Protein AF-A0A923VK58-F1 (afdb_monomer_lite)

pL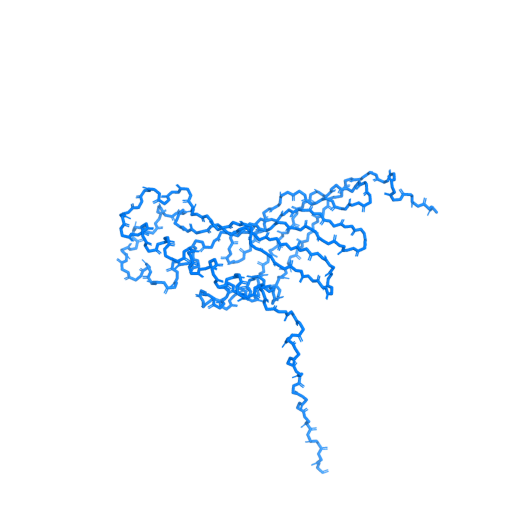DDT: mean 77.07, std 18.18, range [27.81, 96.06]

Sequence (191 aa):
LVIDMNRLYAYAKVVMENGQLKNFEPLEGLSKFASIEELNNVKFSRLENEVEIRDNMVIIPEMTVKNNILDMQIKGSHTFDNCMDYTIRLKVSDILASRYNWRKNRKQDEVEDHGKQGMIIYLTVKGTPGNLKFGITKVSLAPKLNLLSPAVKESVKQEKNELKQMLKDEFSRDPEKKQDKPKEEVVDWDE

Secondary structure (DSSP, 8-state):
----TTT--EEEEEEEEEEEEES-HHHHHHHHHHT-GGGGEEEEEEEEEEEEEETTEEEEEEEEE-BSS-EEEEEEEEETT--EEEEEEEE-HHHHHHHTTTTTTS-GGGSTT-TT-SEE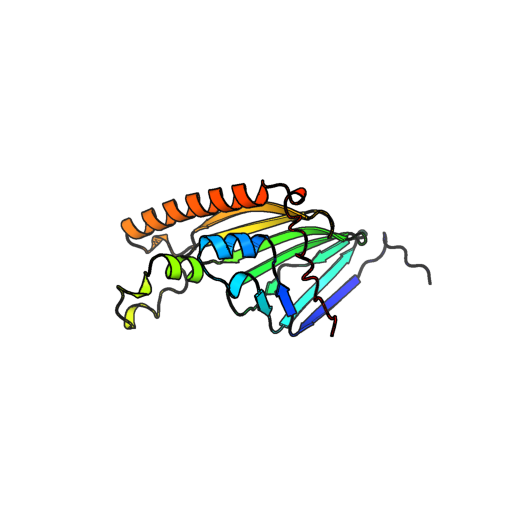EEEEEEEETTEEEEEEEEEEE-GGGGGS-HHHHHHHHHHHHHHHHHHHHHHHS-GGG--------------

Structure (mmCIF, N/CA/C/O backbone):
data_AF-A0A923VK58-F1
#
_entry.id   AF-A0A923VK58-F1
#
loop_
_atom_site.group_PDB
_atom_site.id
_atom_site.type_symbol
_atom_site.label_atom_id
_atom_site.label_alt_id
_atom_site.label_comp_id
_atom_site.label_asym_id
_atom_site.label_entity_id
_atom_site.label_seq_id
_atom_site.pdbx_PDB_ins_code
_atom_site.Cartn_x
_atom_site.Cartn_y
_atom_site.Cartn_z
_atom_site.occupancy
_atom_site.B_iso_or_equiv
_atom_site.auth_seq_id
_atom_site.auth_comp_id
_atom_site.auth_asym_id
_atom_site.auth_atom_id
_atom_site.pdbx_PDB_model_num
ATOM 1 N N . LEU A 1 1 ? 19.669 -4.677 -32.519 1.00 64.94 1 LEU A N 1
ATOM 2 C CA . LEU A 1 1 ? 19.842 -3.540 -31.590 1.00 64.94 1 LEU A CA 1
ATOM 3 C C . LEU A 1 1 ? 20.093 -4.138 -30.210 1.00 64.94 1 LEU A C 1
ATOM 5 O O . LEU A 1 1 ? 19.276 -4.943 -29.790 1.00 64.94 1 LEU A O 1
ATOM 9 N N . VAL A 1 2 ? 21.224 -3.848 -29.566 1.00 82.12 2 VAL A N 1
ATOM 10 C CA . VAL A 1 2 ? 21.506 -4.288 -28.185 1.00 82.12 2 VAL A CA 1
ATOM 11 C C . VAL A 1 2 ? 21.377 -3.052 -27.305 1.00 82.12 2 VAL A C 1
ATOM 13 O O . VAL A 1 2 ? 22.044 -2.055 -27.574 1.00 82.12 2 VAL A O 1
ATOM 16 N N . ILE A 1 3 ? 20.473 -3.083 -26.328 1.00 79.56 3 ILE A N 1
ATOM 17 C CA . ILE A 1 3 ? 20.237 -1.963 -25.410 1.00 79.56 3 ILE A CA 1
ATOM 18 C C . ILE A 1 3 ? 21.133 -2.154 -24.186 1.00 79.56 3 ILE A C 1
ATOM 20 O O . ILE A 1 3 ? 21.097 -3.206 -23.553 1.00 79.56 3 ILE A O 1
ATOM 24 N N . ASP A 1 4 ? 21.930 -1.139 -23.858 1.00 85.25 4 ASP A N 1
ATOM 25 C CA . ASP A 1 4 ? 22.694 -1.085 -22.610 1.00 85.25 4 ASP A CA 1
ATOM 26 C C . ASP A 1 4 ? 21.803 -0.519 -21.497 1.00 85.25 4 ASP A C 1
ATOM 28 O O . ASP A 1 4 ? 21.554 0.688 -21.432 1.00 85.25 4 ASP A O 1
ATOM 32 N N . MET A 1 5 ? 21.313 -1.399 -20.623 1.00 81.75 5 MET A N 1
ATOM 33 C CA . MET A 1 5 ? 20.387 -1.036 -19.545 1.00 81.75 5 MET A CA 1
ATOM 34 C C . MET A 1 5 ? 21.006 -0.091 -18.504 1.00 81.75 5 MET A C 1
ATOM 36 O O . MET A 1 5 ? 20.272 0.636 -17.838 1.00 81.75 5 MET A O 1
ATOM 40 N N . ASN A 1 6 ? 22.339 -0.028 -18.397 1.00 83.50 6 ASN A N 1
ATOM 41 C CA . ASN A 1 6 ? 23.018 0.886 -17.470 1.00 83.50 6 ASN A CA 1
ATOM 42 C C . ASN A 1 6 ? 23.030 2.336 -17.972 1.00 83.50 6 ASN A C 1
ATOM 44 O O . ASN A 1 6 ? 23.267 3.257 -17.197 1.00 83.50 6 ASN A O 1
ATOM 48 N N . ARG A 1 7 ? 22.805 2.543 -19.273 1.00 87.75 7 ARG A N 1
ATOM 49 C CA . ARG A 1 7 ? 22.752 3.867 -19.915 1.00 87.75 7 ARG A CA 1
ATOM 50 C C . ARG A 1 7 ? 21.352 4.235 -20.390 1.00 87.75 7 ARG A C 1
ATOM 52 O O . ARG A 1 7 ? 21.162 5.304 -20.968 1.00 87.75 7 ARG A O 1
ATOM 59 N N . LEU A 1 8 ? 20.384 3.347 -20.178 1.00 89.12 8 LEU A N 1
ATOM 60 C CA . LEU A 1 8 ? 19.000 3.576 -20.540 1.00 89.12 8 LEU A CA 1
ATOM 61 C C . LEU A 1 8 ? 18.410 4.647 -19.622 1.00 89.12 8 LEU A C 1
ATOM 63 O O . LEU A 1 8 ? 18.330 4.457 -18.412 1.00 89.12 8 LEU A O 1
ATOM 67 N N . TYR A 1 9 ? 17.983 5.752 -20.227 1.00 93.56 9 TYR A N 1
ATOM 68 C CA . TYR A 1 9 ? 17.177 6.781 -19.588 1.00 93.56 9 TYR A CA 1
ATOM 69 C C . TYR A 1 9 ? 15.905 6.971 -20.411 1.00 93.56 9 TYR A C 1
ATOM 71 O O . TYR A 1 9 ? 15.985 7.294 -21.598 1.00 93.56 9 TYR A O 1
ATOM 79 N N . ALA A 1 10 ? 14.741 6.733 -19.816 1.00 94.06 10 ALA A N 1
ATOM 80 C CA . ALA A 1 10 ? 13.467 6.834 -20.517 1.00 94.06 10 ALA A CA 1
ATOM 81 C C . ALA A 1 10 ? 12.332 7.254 -19.583 1.00 94.06 10 ALA A C 1
ATOM 83 O O . ALA A 1 10 ? 12.326 6.918 -18.403 1.00 94.06 10 ALA A O 1
ATOM 84 N N . TYR A 1 11 ? 11.333 7.923 -20.151 1.00 94.94 11 TYR A N 1
ATOM 85 C CA . TYR A 1 11 ? 10.030 8.112 -19.526 1.00 94.94 11 TYR A CA 1
ATOM 86 C C . TYR A 1 11 ? 9.002 7.269 -20.265 1.00 94.94 11 TYR A C 1
ATOM 88 O O . TYR A 1 11 ? 8.974 7.249 -21.498 1.00 94.94 11 TYR A O 1
ATOM 96 N N . ALA A 1 12 ? 8.160 6.566 -19.518 1.00 92.44 12 ALA A N 1
ATOM 97 C CA . ALA A 1 12 ? 7.086 5.768 -20.078 1.00 92.44 12 ALA A CA 1
ATOM 98 C C . ALA A 1 12 ? 5.765 6.130 -19.409 1.00 92.44 12 ALA A C 1
ATOM 100 O O . ALA A 1 12 ? 5.597 6.006 -18.197 1.00 92.44 12 ALA A O 1
ATOM 101 N N . LYS A 1 13 ? 4.791 6.539 -20.219 1.00 94.88 13 LYS A N 1
ATOM 102 C CA . LYS A 1 13 ? 3.420 6.712 -19.758 1.00 94.88 13 LYS A CA 1
ATOM 103 C C . LYS A 1 13 ? 2.741 5.348 -19.694 1.00 94.88 13 LYS A C 1
ATOM 105 O O . LYS A 1 13 ? 2.520 4.710 -20.720 1.00 94.88 13 LYS A O 1
ATOM 110 N N . VAL A 1 14 ? 2.392 4.921 -18.489 1.00 91.12 14 VAL A N 1
ATOM 111 C CA . VAL A 1 14 ? 1.696 3.663 -18.230 1.00 91.12 14 VAL A CA 1
ATOM 112 C C . VAL A 1 14 ? 0.238 3.966 -17.933 1.00 91.12 14 VAL A C 1
ATOM 114 O O . VAL A 1 14 ? -0.078 4.782 -17.068 1.00 91.12 14 VAL A O 1
ATOM 117 N N . VAL A 1 15 ? -0.650 3.285 -18.650 1.00 91.56 15 VAL A N 1
ATOM 118 C CA . VAL A 1 15 ? -2.091 3.305 -18.412 1.00 91.56 15 VAL A CA 1
ATOM 119 C C . VAL A 1 15 ? -2.555 1.864 -18.268 1.00 91.56 15 VAL A C 1
ATOM 121 O O . VAL A 1 15 ? -2.327 1.044 -19.153 1.00 91.56 15 VAL A O 1
ATOM 124 N N . MET A 1 16 ? -3.211 1.563 -17.157 1.00 89.62 16 MET A N 1
ATOM 125 C CA . MET A 1 16 ? -3.888 0.300 -16.907 1.00 89.62 16 MET A CA 1
ATOM 126 C C . MET A 1 16 ? -5.359 0.593 -16.647 1.00 89.62 16 MET A C 1
ATOM 128 O O . MET A 1 16 ? -5.689 1.485 -15.868 1.00 89.62 16 MET A O 1
ATOM 132 N N . GLU A 1 17 ? -6.242 -0.165 -17.279 1.00 91.44 17 GLU A N 1
ATOM 133 C CA . GLU A 1 17 ? -7.688 -0.015 -17.132 1.00 91.44 17 GLU A CA 1
ATOM 134 C C . GLU A 1 17 ? -8.303 -1.306 -16.603 1.00 91.44 17 GLU A C 1
ATOM 136 O O . GLU A 1 17 ? -7.798 -2.396 -16.870 1.00 91.44 17 GLU A O 1
ATOM 141 N N . ASN A 1 18 ? -9.399 -1.175 -15.855 1.00 89.94 18 ASN A N 1
ATOM 142 C CA . ASN A 1 18 ? -10.184 -2.290 -15.317 1.00 89.94 18 ASN A CA 1
ATOM 143 C C . ASN A 1 18 ? -9.349 -3.309 -14.520 1.00 89.94 18 ASN A C 1
ATOM 145 O O . ASN A 1 18 ? -9.554 -4.521 -14.614 1.00 89.94 18 ASN A O 1
ATOM 149 N N . GLY A 1 19 ? -8.390 -2.815 -13.739 1.00 89.75 19 GLY A N 1
ATOM 150 C CA . GLY A 1 19 ? -7.519 -3.654 -12.932 1.00 89.75 19 GLY A CA 1
ATOM 151 C C . GLY A 1 19 ? -8.165 -4.085 -11.617 1.00 89.75 19 GLY A C 1
ATOM 152 O O . GLY A 1 19 ? -9.139 -3.500 -11.131 1.00 89.75 19 GLY A O 1
ATOM 153 N N . GLN A 1 20 ? -7.607 -5.140 -11.027 1.00 91.31 20 GLN A N 1
ATOM 154 C CA . GLN A 1 20 ? -8.054 -5.662 -9.741 1.00 91.31 20 GLN A CA 1
ATOM 155 C C . GLN A 1 20 ? -6.884 -6.217 -8.927 1.00 91.31 20 GLN A C 1
ATOM 157 O O . GLN A 1 20 ? -5.998 -6.877 -9.470 1.00 91.31 20 GLN A O 1
ATOM 162 N N . LEU A 1 21 ? -6.907 -5.969 -7.620 1.00 88.88 21 LEU A N 1
ATOM 163 C CA . LEU A 1 21 ? -6.051 -6.612 -6.631 1.00 88.88 21 LEU A CA 1
ATOM 164 C C . LEU A 1 21 ? -6.867 -7.714 -5.961 1.00 88.88 21 LEU A C 1
ATOM 166 O O . LEU A 1 21 ? -7.788 -7.430 -5.194 1.00 88.88 21 LEU A O 1
ATOM 170 N N . LYS A 1 22 ? -6.533 -8.965 -6.271 1.00 89.19 22 LYS A N 1
ATOM 171 C CA . LYS A 1 22 ? -7.141 -10.147 -5.656 1.00 89.19 22 LYS A CA 1
ATOM 172 C C . LYS A 1 22 ? -6.211 -10.702 -4.598 1.00 89.19 22 LYS A C 1
ATOM 174 O O . LYS A 1 22 ? -5.033 -10.889 -4.896 1.00 89.19 22 LYS A O 1
ATOM 179 N N . ASN A 1 23 ? -6.748 -10.984 -3.413 1.00 86.44 23 ASN A N 1
ATOM 180 C CA . ASN A 1 23 ? -6.033 -11.653 -2.322 1.00 86.44 23 ASN A CA 1
ATOM 181 C C . ASN A 1 23 ? -4.672 -11.001 -2.042 1.00 86.44 23 ASN A C 1
ATOM 183 O O . ASN A 1 23 ? -3.662 -11.660 -1.798 1.00 86.44 23 ASN A O 1
ATOM 187 N N . PHE A 1 24 ? -4.623 -9.671 -2.167 1.00 86.44 24 PHE A N 1
ATOM 188 C CA . PHE A 1 24 ? -3.407 -8.933 -1.891 1.00 86.44 24 PHE A CA 1
ATOM 189 C C . PHE A 1 24 ? -3.204 -8.953 -0.382 1.00 86.44 24 PHE A C 1
ATOM 191 O O . PHE A 1 24 ? -3.973 -8.339 0.353 1.00 86.44 24 PHE A O 1
ATOM 198 N N . GLU A 1 25 ? -2.183 -9.674 0.068 1.00 83.12 25 GLU A N 1
ATOM 199 C CA . GLU A 1 25 ? -1.972 -10.026 1.474 1.00 83.12 25 GLU A CA 1
ATOM 200 C C . GLU A 1 25 ? -2.102 -8.849 2.465 1.00 83.12 25 GLU A C 1
ATOM 202 O O . GLU A 1 25 ? -2.795 -8.996 3.477 1.00 83.12 25 GLU A O 1
ATOM 207 N N . PRO A 1 26 ? -1.578 -7.637 2.185 1.00 80.38 26 PRO A N 1
ATOM 208 C CA . PRO A 1 26 ? -1.809 -6.489 3.062 1.00 80.38 26 PRO A CA 1
ATOM 209 C C . PRO A 1 26 ? -3.272 -6.071 3.211 1.00 80.38 26 PRO A C 1
ATOM 211 O O . PRO A 1 26 ? -3.660 -5.551 4.257 1.00 80.38 26 PRO A O 1
ATOM 214 N N . LEU A 1 27 ? -4.084 -6.268 2.174 1.00 86.62 27 LEU A N 1
ATOM 215 C CA . LEU A 1 27 ? -5.515 -5.983 2.204 1.00 86.62 27 LEU A CA 1
ATOM 216 C C . LEU A 1 27 ? -6.317 -7.137 2.804 1.00 86.62 27 LEU A C 1
ATOM 218 O O . LEU A 1 27 ? -7.327 -6.863 3.441 1.00 86.62 27 LEU A O 1
ATOM 222 N N . GLU A 1 28 ? -5.852 -8.385 2.706 1.00 85.25 28 GLU A N 1
ATOM 223 C CA . GLU A 1 28 ? -6.466 -9.515 3.422 1.00 85.25 28 GLU A CA 1
ATOM 224 C C . GLU A 1 28 ? -6.372 -9.334 4.941 1.00 85.25 28 GLU A C 1
ATOM 226 O O . GLU A 1 28 ? -7.359 -9.507 5.658 1.00 85.25 28 GLU A O 1
ATOM 231 N N . GLY A 1 29 ? -5.202 -8.924 5.448 1.00 81.06 29 GLY A N 1
ATOM 232 C CA . GLY A 1 29 ? -5.043 -8.596 6.866 1.00 81.06 29 GLY A CA 1
ATOM 233 C C . GLY A 1 29 ? -6.043 -7.519 7.299 1.00 81.06 29 GLY A C 1
ATOM 234 O O . GLY A 1 29 ? -6.745 -7.664 8.302 1.00 81.06 29 GLY A O 1
ATOM 235 N N . LEU A 1 30 ? -6.192 -6.465 6.492 1.00 79.81 30 LEU A N 1
ATOM 236 C CA . LEU A 1 30 ? -7.182 -5.412 6.735 1.00 79.81 30 LEU A CA 1
ATOM 237 C C . LEU A 1 30 ? -8.632 -5.899 6.630 1.00 79.81 30 LEU A C 1
ATOM 239 O O . LEU A 1 30 ? -9.459 -5.473 7.437 1.00 79.81 30 LEU A O 1
ATOM 243 N N . SER A 1 31 ? -8.929 -6.803 5.694 1.00 83.38 31 SER A N 1
ATOM 244 C CA . SER A 1 31 ? -10.236 -7.448 5.546 1.00 83.38 31 SER A CA 1
ATOM 245 C C . SER A 1 31 ? -10.644 -8.131 6.846 1.00 83.38 31 SER A C 1
ATOM 247 O O . SER A 1 31 ? -11.706 -7.828 7.391 1.00 83.38 31 SER A O 1
ATOM 249 N N . LYS A 1 32 ? -9.752 -8.953 7.413 1.00 80.56 32 LYS A N 1
ATOM 250 C CA . LYS A 1 32 ? -9.974 -9.645 8.692 1.00 80.56 32 LYS A CA 1
ATOM 251 C C . LYS A 1 32 ? -10.160 -8.667 9.853 1.00 80.56 32 LYS A C 1
ATOM 253 O O . LYS A 1 32 ? -11.036 -8.873 10.688 1.00 80.56 32 LYS A O 1
ATOM 258 N N . PHE A 1 33 ? -9.371 -7.588 9.907 1.00 76.19 33 PHE A N 1
ATOM 259 C CA . PHE A 1 33 ? -9.484 -6.581 10.972 1.00 76.19 33 PHE A CA 1
ATOM 260 C C . PHE A 1 33 ? -10.872 -5.952 11.035 1.00 76.19 33 PHE A C 1
ATOM 262 O O . PHE A 1 33 ? -11.468 -5.811 12.106 1.00 76.19 33 PHE A O 1
ATOM 269 N N . ALA A 1 34 ? -11.332 -5.514 9.867 1.00 71.69 34 ALA A N 1
ATOM 270 C CA . ALA A 1 34 ? -12.486 -4.654 9.727 1.00 71.69 34 ALA A CA 1
ATOM 271 C C . ALA A 1 34 ? -13.764 -5.415 9.388 1.00 71.69 34 ALA A C 1
ATOM 273 O O . ALA A 1 34 ? -14.829 -4.810 9.398 1.00 71.69 34 ALA A O 1
ATOM 274 N N . SER A 1 35 ? -13.655 -6.719 9.110 1.00 73.81 35 SER A N 1
ATOM 275 C CA . SER A 1 35 ? -14.759 -7.548 8.618 1.00 73.81 35 SER A CA 1
ATOM 276 C C . SER A 1 35 ? -15.355 -6.992 7.316 1.00 73.81 35 SER A C 1
ATOM 278 O O . SER A 1 35 ? -16.567 -6.877 7.180 1.00 73.81 35 SER A O 1
ATOM 280 N N . ILE A 1 36 ? -14.481 -6.609 6.376 1.00 77.94 36 ILE A N 1
ATOM 281 C CA . ILE A 1 36 ? -14.853 -6.069 5.056 1.00 77.94 36 ILE A CA 1
ATOM 282 C C . ILE A 1 36 ? -14.308 -7.012 3.994 1.00 77.94 36 ILE A C 1
ATOM 284 O O . ILE A 1 36 ? -13.118 -6.980 3.666 1.00 77.94 36 ILE A O 1
ATOM 288 N N . GLU A 1 37 ? -15.167 -7.883 3.484 1.00 82.50 37 GLU A N 1
ATOM 289 C CA . GLU A 1 37 ? -14.798 -8.927 2.526 1.00 82.50 37 GLU A CA 1
ATOM 290 C C . GLU A 1 37 ? -14.359 -8.348 1.178 1.00 82.50 37 GLU A C 1
ATOM 292 O O . GLU A 1 37 ? -13.510 -8.925 0.498 1.00 82.50 37 GLU A O 1
ATOM 297 N N . GLU A 1 38 ? -14.862 -7.167 0.815 1.00 83.81 38 GLU A N 1
ATOM 298 C CA . GLU A 1 38 ? -14.542 -6.487 -0.436 1.00 83.81 38 GLU A CA 1
ATOM 299 C C . GLU A 1 38 ? -13.042 -6.180 -0.561 1.00 83.81 38 GLU A C 1
ATOM 301 O O . GLU A 1 38 ? -12.517 -6.142 -1.672 1.00 83.81 38 GLU A O 1
ATOM 306 N N . LEU A 1 39 ? -12.317 -6.037 0.557 1.00 87.06 39 LEU A N 1
ATOM 307 C CA . LEU A 1 39 ? -10.863 -5.829 0.561 1.00 87.06 39 LEU A CA 1
ATOM 308 C C . LEU A 1 39 ? -10.068 -7.007 -0.022 1.00 87.06 39 LEU A C 1
ATOM 310 O O . LEU A 1 39 ? -8.930 -6.808 -0.446 1.00 87.06 39 LEU A O 1
ATOM 314 N N . ASN A 1 40 ? -10.664 -8.199 -0.114 1.00 88.38 40 ASN A N 1
ATOM 315 C CA . ASN A 1 40 ? -10.050 -9.348 -0.784 1.00 88.38 40 ASN A CA 1
ATOM 316 C C . ASN A 1 40 ? -10.100 -9.222 -2.319 1.00 88.38 40 ASN A C 1
ATOM 318 O O . ASN A 1 40 ? -9.391 -9.938 -3.026 1.00 88.38 40 ASN A O 1
ATOM 322 N N . ASN A 1 41 ? -10.917 -8.308 -2.856 1.00 90.88 41 ASN A N 1
ATOM 323 C CA . ASN A 1 41 ? -11.044 -8.061 -4.289 1.00 90.88 41 ASN A CA 1
ATOM 324 C C . ASN A 1 41 ? -11.258 -6.569 -4.590 1.00 90.88 41 ASN A C 1
ATOM 326 O O . ASN A 1 41 ? -12.376 -6.110 -4.847 1.00 90.88 41 ASN A O 1
ATOM 330 N N . VAL A 1 42 ? -10.163 -5.810 -4.589 1.00 89.19 42 VAL A N 1
ATOM 331 C CA . VAL A 1 42 ? -10.189 -4.364 -4.837 1.00 89.19 42 VAL A CA 1
ATOM 332 C C . VAL A 1 42 ? -10.118 -4.081 -6.327 1.00 89.19 42 VAL A C 1
ATOM 334 O O . VAL A 1 42 ? -9.138 -4.432 -6.978 1.00 89.19 42 VAL A O 1
ATOM 337 N N . LYS A 1 43 ? -11.125 -3.398 -6.871 1.00 90.62 43 LYS A N 1
ATOM 338 C CA . LYS A 1 43 ? -11.217 -3.062 -8.297 1.00 90.62 43 LYS A CA 1
ATOM 339 C C . LYS A 1 43 ? -10.933 -1.585 -8.522 1.00 90.62 43 LYS A C 1
ATOM 341 O O . LYS A 1 43 ? -11.431 -0.731 -7.789 1.00 90.62 43 LYS A O 1
ATOM 346 N N . PHE A 1 44 ? -10.179 -1.275 -9.569 1.00 90.38 44 PHE A N 1
ATOM 347 C CA . PHE A 1 44 ? -9.879 0.091 -9.983 1.00 90.38 44 PHE A CA 1
ATOM 348 C C . PHE A 1 44 ? -10.141 0.267 -11.478 1.00 90.38 44 PHE A C 1
ATOM 350 O O . PHE A 1 44 ? -9.793 -0.581 -12.297 1.00 90.38 44 PHE A O 1
ATOM 357 N N . SER A 1 45 ? -10.784 1.377 -11.838 1.00 87.62 45 SER A N 1
ATOM 358 C CA . SER A 1 45 ? -11.184 1.639 -13.225 1.00 87.62 45 SER A CA 1
ATOM 359 C C . SER A 1 45 ? -9.998 2.022 -14.098 1.00 87.62 45 SER A C 1
ATOM 361 O O . SER A 1 45 ? -9.903 1.570 -15.235 1.00 87.62 45 SER A O 1
ATOM 363 N N . ARG A 1 46 ? -9.088 2.842 -13.567 1.00 86.69 46 ARG A N 1
ATOM 364 C CA . ARG A 1 46 ? -7.918 3.327 -14.290 1.00 86.69 46 ARG A CA 1
ATOM 365 C C . ARG A 1 46 ? -6.780 3.667 -13.339 1.00 86.69 46 ARG A C 1
ATOM 367 O O . ARG A 1 46 ? -6.981 4.335 -12.326 1.00 86.69 46 ARG A O 1
ATOM 374 N N . LEU A 1 47 ? -5.587 3.235 -13.709 1.00 88.12 47 LEU A N 1
ATOM 375 C CA . LEU A 1 47 ? -4.313 3.602 -13.118 1.00 88.12 47 LEU A CA 1
ATOM 376 C C . LEU A 1 47 ? -3.480 4.235 -14.227 1.00 88.12 47 LEU A C 1
ATOM 378 O O . LEU A 1 47 ? -3.295 3.645 -15.286 1.00 88.12 47 LEU A O 1
ATOM 382 N N . GLU A 1 48 ? -3.011 5.452 -13.998 1.00 90.75 48 GLU A N 1
ATOM 383 C CA . GLU A 1 48 ? -2.218 6.203 -14.964 1.00 90.75 48 GLU A CA 1
ATOM 384 C C . GLU A 1 48 ? -1.053 6.854 -14.230 1.00 90.75 48 GLU A C 1
ATOM 386 O O . GLU A 1 48 ? -1.260 7.536 -13.226 1.00 90.75 48 GLU A O 1
ATOM 391 N N . ASN A 1 49 ? 0.166 6.602 -14.702 1.00 92.62 49 ASN A N 1
ATOM 392 C CA . ASN A 1 49 ? 1.372 7.216 -14.163 1.00 92.62 49 ASN A CA 1
ATOM 393 C C . ASN A 1 49 ? 2.455 7.303 -15.240 1.00 92.62 49 ASN A C 1
ATOM 395 O O . ASN A 1 49 ? 2.461 6.533 -16.198 1.00 92.62 49 ASN A O 1
ATOM 399 N N . GLU A 1 50 ? 3.383 8.228 -15.068 1.00 94.75 50 GLU A N 1
ATOM 400 C CA . GLU A 1 50 ? 4.591 8.319 -15.874 1.00 94.75 50 GLU A CA 1
ATOM 401 C C . GLU A 1 50 ? 5.741 7.730 -15.061 1.00 94.75 50 GLU A C 1
ATOM 403 O O . GLU A 1 50 ? 6.060 8.224 -13.983 1.00 94.75 50 GLU A O 1
ATOM 408 N N . VAL A 1 51 ? 6.311 6.624 -15.533 1.00 94.44 51 VAL A N 1
ATOM 409 C CA . VAL A 1 51 ? 7.434 5.959 -14.867 1.00 94.44 51 VAL A CA 1
ATOM 410 C C . VAL A 1 51 ? 8.743 6.413 -15.492 1.00 94.44 51 VAL A C 1
ATOM 412 O O . VAL A 1 51 ? 8.840 6.580 -16.708 1.00 94.44 51 VAL A O 1
ATOM 415 N N . GLU A 1 52 ? 9.750 6.600 -14.650 1.00 95.94 52 GLU A N 1
ATOM 416 C CA . GLU A 1 52 ? 11.111 6.913 -15.072 1.00 95.94 52 GLU A CA 1
ATOM 417 C C . GLU A 1 52 ? 11.920 5.616 -15.064 1.00 95.94 52 GLU A C 1
ATOM 419 O O . GLU A 1 52 ? 11.893 4.859 -14.097 1.00 95.94 52 GLU A O 1
ATOM 424 N N . ILE A 1 53 ? 12.642 5.345 -16.141 1.00 95.06 53 ILE A N 1
ATOM 425 C CA . ILE A 1 53 ? 13.584 4.238 -16.236 1.00 95.06 53 ILE A CA 1
ATOM 426 C C . ILE A 1 53 ? 14.975 4.842 -16.264 1.00 95.06 53 ILE A C 1
ATOM 428 O O . ILE A 1 53 ? 15.299 5.582 -17.191 1.00 95.06 53 ILE A O 1
ATOM 432 N N . ARG A 1 54 ? 15.787 4.515 -15.262 1.00 94.12 54 ARG A N 1
ATOM 433 C CA . ARG A 1 54 ? 17.201 4.893 -15.192 1.00 94.12 54 ARG A CA 1
ATOM 434 C C . ARG A 1 54 ? 17.956 3.960 -14.269 1.00 94.12 54 ARG A C 1
ATOM 436 O O . ARG A 1 54 ? 17.348 3.336 -13.406 1.00 94.12 54 ARG A O 1
ATOM 443 N N . ASP A 1 55 ? 19.271 3.879 -14.436 1.00 90.62 55 ASP A N 1
ATOM 444 C CA . ASP A 1 55 ? 20.147 3.123 -13.533 1.00 90.62 55 ASP A CA 1
ATOM 445 C C . ASP A 1 55 ? 19.680 1.663 -13.336 1.00 90.62 55 ASP A C 1
ATOM 447 O O . ASP A 1 55 ? 19.687 1.132 -12.225 1.00 90.62 55 ASP A O 1
ATOM 451 N N . ASN A 1 56 ? 19.223 1.023 -14.423 1.00 91.00 56 ASN A N 1
ATOM 452 C CA . ASN A 1 56 ? 18.675 -0.340 -14.427 1.00 91.00 56 ASN A CA 1
ATOM 453 C C . ASN A 1 56 ? 17.444 -0.545 -13.506 1.00 91.00 56 ASN A C 1
ATOM 455 O O . ASN A 1 56 ? 17.179 -1.649 -13.019 1.00 91.00 56 ASN A O 1
ATOM 459 N N . MET A 1 57 ? 16.686 0.526 -13.255 1.00 93.31 57 MET A N 1
ATOM 460 C CA . MET A 1 57 ? 15.547 0.552 -12.346 1.00 93.31 57 MET A CA 1
ATOM 461 C C . MET A 1 57 ? 14.346 1.245 -12.989 1.00 93.31 57 MET A C 1
ATOM 463 O O . MET A 1 57 ? 14.477 2.273 -13.652 1.00 93.31 57 MET A O 1
ATOM 467 N N . VAL A 1 58 ? 13.161 0.695 -12.744 1.00 94.56 58 VAL A N 1
ATOM 468 C CA . VAL A 1 58 ? 11.883 1.349 -13.018 1.00 94.56 58 VAL A CA 1
ATOM 469 C C . VAL A 1 58 ? 11.459 2.080 -11.754 1.00 94.56 58 VAL A C 1
ATOM 471 O O . VAL A 1 58 ? 11.229 1.466 -10.713 1.00 94.56 58 VAL A O 1
ATOM 474 N N . ILE A 1 59 ? 11.363 3.398 -11.837 1.00 96.06 59 ILE A N 1
ATOM 475 C CA . ILE A 1 59 ? 10.939 4.288 -10.764 1.00 96.06 59 ILE A CA 1
ATOM 476 C C . ILE A 1 59 ? 9.486 4.659 -11.023 1.00 96.06 59 ILE A C 1
ATOM 478 O O . ILE A 1 59 ? 9.130 5.197 -12.070 1.00 96.06 59 ILE A O 1
ATOM 482 N N . ILE A 1 60 ? 8.645 4.369 -10.040 1.00 95.38 60 ILE A N 1
ATOM 483 C CA . ILE A 1 60 ? 7.215 4.637 -10.042 1.00 95.38 60 ILE A CA 1
ATOM 484 C C . ILE A 1 60 ? 6.971 5.823 -9.100 1.00 95.38 60 ILE A C 1
ATOM 486 O O . ILE A 1 60 ? 7.001 5.644 -7.871 1.00 95.38 60 ILE A O 1
ATOM 490 N N . PRO A 1 61 ? 6.724 7.035 -9.634 1.00 95.31 61 PRO A N 1
ATOM 491 C CA . PRO A 1 61 ? 6.340 8.185 -8.827 1.00 95.31 61 PRO A CA 1
ATOM 492 C C . PRO A 1 61 ? 5.052 7.926 -8.048 1.00 95.31 61 PRO A C 1
ATOM 494 O O . PRO A 1 61 ? 4.308 6.985 -8.325 1.00 95.31 61 PRO A O 1
ATOM 497 N N . GLU A 1 62 ? 4.765 8.783 -7.073 1.00 94.62 62 GLU A N 1
ATOM 498 C CA . GLU A 1 62 ? 3.543 8.656 -6.286 1.00 94.62 62 GLU A CA 1
ATOM 499 C C . GLU A 1 62 ? 2.292 8.794 -7.161 1.00 94.62 62 GLU A C 1
ATOM 501 O O . GLU A 1 62 ? 2.046 9.838 -7.759 1.00 94.62 62 GLU A O 1
ATOM 506 N N . MET A 1 63 ? 1.485 7.735 -7.201 1.00 91.94 63 MET A N 1
ATOM 507 C CA . MET A 1 63 ? 0.185 7.710 -7.867 1.00 91.94 63 MET A CA 1
ATOM 508 C C . MET A 1 63 ? -0.938 7.476 -6.864 1.00 91.94 63 MET A C 1
ATOM 510 O O . MET A 1 63 ? -0.753 6.812 -5.843 1.00 91.94 63 MET A O 1
ATOM 514 N N . THR A 1 64 ? -2.130 7.972 -7.188 1.00 89.75 64 THR A N 1
ATOM 515 C CA . THR A 1 64 ? -3.363 7.657 -6.455 1.00 89.75 64 THR A CA 1
ATOM 516 C C . THR A 1 64 ? -4.161 6.615 -7.230 1.00 89.75 64 THR A C 1
ATOM 518 O O . THR A 1 64 ? -4.527 6.849 -8.379 1.00 89.75 64 THR A O 1
ATOM 521 N N . VAL A 1 65 ? -4.463 5.484 -6.594 1.00 87.25 65 VAL A N 1
ATOM 522 C CA . VAL A 1 65 ? -5.255 4.397 -7.181 1.00 87.25 65 VAL A CA 1
ATOM 523 C C . VAL A 1 65 ? -6.709 4.573 -6.764 1.00 87.25 65 VAL A C 1
ATOM 525 O O . VAL A 1 65 ? -7.102 4.212 -5.652 1.00 87.25 65 VAL A O 1
ATOM 528 N N . LYS A 1 66 ? -7.522 5.137 -7.662 1.00 83.38 66 LYS A N 1
ATOM 529 C CA . LYS A 1 66 ? -8.970 5.249 -7.453 1.00 83.38 66 LYS A CA 1
ATOM 530 C C . LYS A 1 66 ? -9.604 3.864 -7.550 1.00 83.38 66 LYS A C 1
ATOM 532 O O . LYS A 1 66 ? -9.575 3.243 -8.609 1.00 83.38 66 LYS A O 1
ATOM 537 N N . ASN A 1 67 ? -10.175 3.392 -6.450 1.00 83.88 67 ASN A N 1
ATOM 538 C CA . ASN A 1 67 ? -10.797 2.076 -6.352 1.00 83.88 67 ASN A CA 1
ATOM 539 C C . ASN A 1 67 ? -12.141 2.156 -5.618 1.00 83.88 67 ASN A C 1
ATOM 541 O O . ASN A 1 67 ? -12.550 3.223 -5.164 1.00 83.88 67 ASN A O 1
ATOM 545 N N . ASN A 1 68 ? -12.834 1.024 -5.539 1.00 78.25 68 ASN A N 1
ATOM 546 C CA . ASN A 1 68 ? -14.178 0.929 -4.979 1.00 78.25 68 ASN A CA 1
ATOM 547 C C . ASN A 1 68 ? -14.251 0.945 -3.440 1.00 78.25 68 ASN A C 1
ATOM 549 O O . ASN A 1 68 ? -15.362 1.008 -2.921 1.00 78.25 68 ASN A O 1
ATOM 553 N N . ILE A 1 69 ? -13.130 0.844 -2.712 1.00 80.38 69 ILE A N 1
ATOM 554 C CA . ILE A 1 69 ? -13.152 0.543 -1.266 1.00 80.38 69 ILE A CA 1
ATOM 555 C C . ILE A 1 69 ? -12.431 1.585 -0.407 1.00 80.38 69 ILE A C 1
ATOM 557 O O . ILE A 1 69 ? -12.954 1.968 0.636 1.00 80.38 69 ILE A O 1
ATOM 561 N N . LEU A 1 70 ? -11.224 2.020 -0.781 1.00 82.19 70 LEU A N 1
ATOM 562 C CA . LEU A 1 70 ? -10.402 2.901 0.058 1.00 82.19 70 LEU A CA 1
ATOM 563 C C . LEU A 1 70 ? -9.539 3.873 -0.751 1.00 82.19 70 LEU A C 1
ATOM 565 O O . LEU A 1 70 ? -9.292 3.665 -1.934 1.00 82.19 70 LEU A O 1
ATOM 569 N N . ASP A 1 71 ? -9.002 4.911 -0.107 1.00 85.19 71 ASP A N 1
ATOM 570 C CA . ASP A 1 71 ? -7.980 5.744 -0.752 1.00 85.19 71 ASP A CA 1
ATOM 571 C C . ASP A 1 71 ? -6.612 5.053 -0.645 1.00 85.19 71 ASP A C 1
ATOM 573 O O . ASP A 1 71 ? -6.081 4.863 0.459 1.00 85.19 71 ASP A O 1
ATOM 577 N N . MET A 1 72 ? -6.025 4.714 -1.796 1.00 88.31 72 MET A N 1
ATOM 578 C CA . MET A 1 72 ? -4.707 4.086 -1.911 1.00 88.31 72 MET A CA 1
ATOM 579 C C . MET A 1 72 ? -3.757 4.967 -2.717 1.00 88.31 72 MET A C 1
ATOM 581 O O . MET A 1 72 ? -4.105 5.462 -3.788 1.00 88.31 72 MET A O 1
ATOM 585 N N . GLN A 1 73 ? -2.534 5.127 -2.221 1.00 91.75 73 GLN A N 1
ATOM 586 C CA . GLN A 1 73 ? -1.431 5.722 -2.966 1.00 91.75 73 GLN A CA 1
ATOM 587 C C . GLN A 1 73 ? -0.242 4.773 -2.982 1.00 91.75 73 GLN A C 1
ATOM 589 O O . GLN A 1 73 ? 0.038 4.116 -1.980 1.00 91.75 73 GLN A O 1
ATOM 594 N N . ILE A 1 74 ? 0.451 4.706 -4.113 1.00 91.88 74 ILE A N 1
ATOM 595 C CA . ILE A 1 74 ? 1.571 3.791 -4.335 1.00 91.88 74 ILE A CA 1
ATOM 596 C C . ILE A 1 74 ? 2.736 4.583 -4.908 1.00 91.88 74 ILE A C 1
ATOM 598 O O . ILE A 1 74 ? 2.542 5.436 -5.771 1.00 91.88 74 ILE A O 1
ATOM 602 N N . LYS A 1 75 ? 3.941 4.283 -4.434 1.00 95.38 75 LYS A N 1
ATOM 603 C CA . LYS A 1 75 ? 5.198 4.726 -5.036 1.00 95.38 75 LYS A CA 1
ATOM 604 C C . LYS A 1 75 ? 6.285 3.695 -4.804 1.00 95.38 75 LYS A C 1
ATOM 606 O O . LYS A 1 75 ? 6.170 2.876 -3.893 1.00 95.38 75 LYS A O 1
ATOM 611 N N . GLY A 1 76 ? 7.378 3.814 -5.535 1.00 95.69 76 GLY A N 1
ATOM 612 C CA . GLY A 1 76 ? 8.602 3.083 -5.244 1.00 95.69 76 GLY A CA 1
ATOM 613 C C . GLY A 1 76 ? 9.330 2.726 -6.516 1.00 95.69 76 GLY A C 1
ATOM 614 O O . GLY A 1 76 ? 9.278 3.475 -7.487 1.00 95.69 76 GLY A O 1
ATOM 615 N N . SER A 1 77 ? 10.010 1.593 -6.515 1.00 96.06 77 SER A N 1
ATOM 616 C CA . SER A 1 77 ? 10.769 1.161 -7.674 1.00 96.06 77 SER A CA 1
ATOM 617 C C . SER A 1 77 ? 10.887 -0.350 -7.756 1.00 96.06 77 SER A C 1
ATOM 619 O O . SER A 1 77 ? 10.594 -1.069 -6.801 1.00 96.06 77 SER A O 1
ATOM 621 N N . HIS A 1 78 ? 11.307 -0.841 -8.915 1.00 94.62 78 HIS A N 1
ATOM 622 C CA . HIS A 1 78 ? 11.784 -2.206 -9.047 1.00 94.62 78 HIS A CA 1
ATOM 623 C C . HIS A 1 78 ? 12.930 -2.305 -10.046 1.00 94.62 78 HIS A C 1
ATOM 625 O O . HIS A 1 78 ? 13.047 -1.493 -10.963 1.00 94.62 78 HIS A O 1
ATOM 631 N N . THR A 1 79 ? 13.778 -3.313 -9.876 1.00 94.06 79 THR A N 1
ATOM 632 C CA . THR A 1 79 ? 14.767 -3.694 -10.893 1.00 94.06 79 THR A CA 1
ATOM 633 C C . THR A 1 79 ? 14.096 -4.471 -12.024 1.00 94.06 79 THR A C 1
ATOM 635 O O . THR A 1 79 ? 13.014 -5.024 -11.838 1.00 94.06 79 THR A O 1
ATOM 638 N N . PHE A 1 80 ? 14.747 -4.586 -13.182 1.00 90.56 80 PHE A N 1
ATOM 639 C CA . PHE A 1 80 ? 14.244 -5.428 -14.280 1.00 90.56 80 PHE A CA 1
ATOM 640 C C . PHE A 1 80 ? 14.162 -6.926 -13.934 1.00 90.56 80 PHE A C 1
ATOM 642 O O . PHE A 1 80 ? 13.402 -7.655 -14.563 1.00 90.56 80 PHE A O 1
ATOM 649 N N . ASP A 1 81 ? 14.853 -7.362 -12.877 1.00 90.31 81 ASP A N 1
ATOM 650 C CA . ASP A 1 81 ? 14.700 -8.694 -12.272 1.00 90.31 81 ASP A CA 1
ATOM 651 C C . ASP A 1 81 ? 13.489 -8.780 -11.317 1.00 90.31 81 ASP A C 1
ATOM 653 O O . ASP A 1 81 ? 13.360 -9.714 -10.523 1.00 90.31 81 ASP A O 1
ATOM 657 N N . ASN A 1 82 ? 12.599 -7.785 -11.362 1.00 89.00 82 ASN A N 1
ATOM 658 C CA . ASN A 1 82 ? 11.397 -7.651 -10.544 1.00 89.00 82 ASN A CA 1
ATOM 659 C C . ASN A 1 82 ? 11.656 -7.637 -9.032 1.00 89.00 82 ASN A C 1
ATOM 661 O O . ASN A 1 82 ? 10.777 -8.012 -8.256 1.00 89.00 82 ASN A O 1
ATOM 665 N N . CYS A 1 83 ? 12.830 -7.186 -8.582 1.00 94.25 83 CYS A N 1
ATOM 666 C CA . CYS A 1 83 ? 13.037 -6.908 -7.165 1.00 94.25 83 CYS A CA 1
ATOM 667 C C . CYS A 1 83 ? 12.364 -5.577 -6.826 1.00 94.25 83 CYS A C 1
ATOM 669 O O . CYS A 1 83 ? 12.843 -4.520 -7.233 1.00 94.25 83 CYS A O 1
ATOM 671 N N . MET A 1 84 ? 11.232 -5.641 -6.130 1.00 95.06 84 MET A N 1
ATOM 672 C CA . MET A 1 84 ? 10.376 -4.507 -5.796 1.00 95.06 84 MET A CA 1
ATOM 673 C C . MET A 1 84 ? 10.798 -3.865 -4.475 1.00 95.06 84 MET A C 1
ATOM 675 O O . MET A 1 84 ? 11.169 -4.558 -3.528 1.00 95.06 84 MET A O 1
ATOM 679 N N . ASP A 1 85 ? 10.677 -2.543 -4.400 1.00 95.81 85 ASP A N 1
ATOM 680 C CA . ASP A 1 85 ? 10.709 -1.748 -3.175 1.00 95.81 85 ASP A CA 1
ATOM 681 C C . ASP A 1 85 ? 9.614 -0.682 -3.269 1.00 95.81 85 ASP A C 1
ATOM 683 O O . ASP A 1 85 ? 9.793 0.394 -3.848 1.00 95.81 85 ASP A O 1
ATOM 687 N N . TYR A 1 86 ? 8.432 -1.011 -2.750 1.00 94.69 86 TYR A N 1
ATOM 688 C CA . TYR A 1 86 ? 7.261 -0.146 -2.806 1.00 94.69 86 TYR A CA 1
ATOM 689 C C . TYR A 1 86 ? 6.848 0.355 -1.436 1.00 94.69 86 TYR A C 1
ATOM 691 O O . TYR A 1 86 ? 6.934 -0.336 -0.423 1.00 94.69 86 TYR A O 1
ATOM 699 N N . THR A 1 87 ? 6.307 1.567 -1.435 1.00 94.81 87 THR A N 1
ATOM 700 C CA . THR A 1 87 ? 5.575 2.153 -0.322 1.00 94.81 87 THR A CA 1
ATOM 701 C C . THR A 1 87 ? 4.120 2.334 -0.724 1.00 94.81 87 THR A C 1
ATOM 703 O O . THR A 1 87 ? 3.819 2.999 -1.716 1.00 94.81 87 THR A O 1
ATOM 706 N N . ILE A 1 88 ? 3.217 1.790 0.086 1.00 92.31 88 ILE A N 1
ATOM 707 C CA . ILE A 1 88 ? 1.774 1.924 -0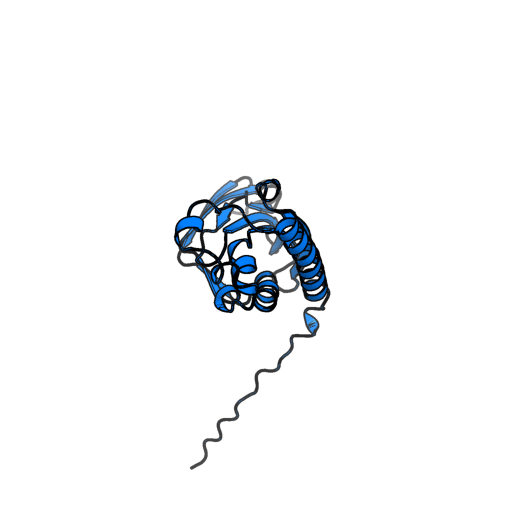.100 1.00 92.31 88 ILE A CA 1
ATOM 708 C C . ILE A 1 88 ? 1.213 2.721 1.071 1.00 92.31 88 ILE A C 1
ATOM 710 O O . ILE A 1 88 ? 1.436 2.388 2.235 1.00 92.31 88 ILE A O 1
ATOM 714 N N . ARG A 1 89 ? 0.473 3.784 0.770 1.00 92.38 89 ARG A N 1
ATOM 715 C CA . ARG A 1 89 ? -0.272 4.571 1.748 1.00 92.38 89 ARG A CA 1
ATOM 716 C C . ARG A 1 89 ? -1.756 4.262 1.604 1.00 92.38 89 ARG A C 1
ATOM 718 O O . ARG A 1 89 ? -2.342 4.519 0.559 1.00 92.38 89 ARG A O 1
ATOM 725 N N . LEU A 1 90 ? -2.358 3.757 2.674 1.00 88.81 90 LEU A N 1
ATOM 726 C CA . LEU A 1 90 ? -3.779 3.423 2.747 1.00 88.81 90 LEU A CA 1
ATOM 727 C C . LEU A 1 90 ? -4.472 4.345 3.738 1.00 88.81 90 LEU A C 1
ATOM 729 O O . LEU A 1 90 ? -3.997 4.501 4.863 1.00 88.81 90 LEU A O 1
ATOM 733 N N . LYS A 1 91 ? -5.607 4.927 3.359 1.00 86.69 91 LYS A N 1
ATOM 734 C CA . LYS A 1 91 ? -6.500 5.618 4.294 1.00 86.69 91 LYS A CA 1
ATOM 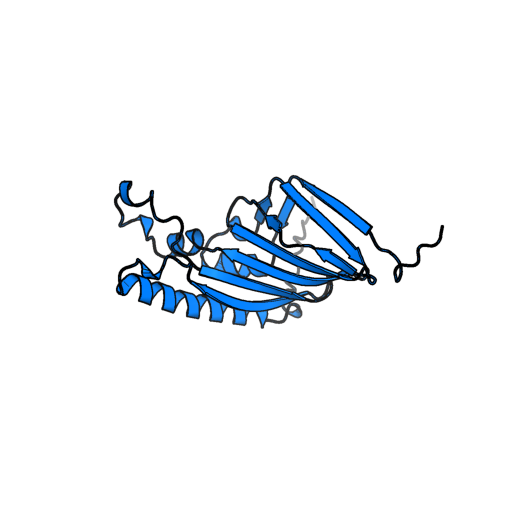735 C C . LYS A 1 91 ? -7.698 4.715 4.574 1.00 86.69 91 LYS A C 1
ATOM 737 O O . LYS A 1 91 ? -8.502 4.457 3.689 1.00 86.69 91 LYS A O 1
ATOM 742 N N . VAL A 1 92 ? -7.823 4.261 5.817 1.00 78.75 92 VAL A N 1
ATOM 743 C CA . VAL A 1 92 ? -8.828 3.268 6.247 1.00 78.75 92 VAL A CA 1
ATOM 744 C C . VAL A 1 92 ? -9.935 3.900 7.101 1.00 78.75 92 VAL A C 1
ATOM 746 O O . VAL A 1 92 ? -10.464 3.302 8.030 1.00 78.75 92 VAL A O 1
ATOM 749 N N . SER A 1 93 ? -10.258 5.160 6.814 1.00 71.62 93 SER A N 1
ATOM 750 C CA . SER A 1 93 ? -11.251 5.962 7.537 1.00 71.62 93 SER A CA 1
ATOM 751 C C . SER A 1 93 ? -12.624 5.303 7.635 1.00 71.62 93 SER A C 1
ATOM 753 O O . SER A 1 93 ? -13.128 5.086 8.736 1.00 71.62 93 SER A O 1
ATOM 755 N N . ASP A 1 94 ? -13.203 4.954 6.490 1.00 63.69 94 ASP A N 1
ATOM 756 C CA . ASP A 1 94 ? -14.561 4.406 6.419 1.00 63.69 94 ASP A CA 1
ATOM 757 C C . ASP A 1 94 ? -14.633 2.970 6.945 1.00 63.69 94 ASP A C 1
ATOM 759 O O . ASP A 1 94 ? -15.643 2.541 7.504 1.00 63.69 94 ASP A O 1
ATOM 763 N N . ILE A 1 95 ? -13.508 2.267 6.843 1.00 64.50 95 ILE A N 1
ATOM 764 C CA . ILE A 1 95 ? -13.306 0.899 7.304 1.00 64.50 95 ILE A CA 1
ATOM 765 C C . ILE A 1 95 ? -13.450 0.828 8.830 1.00 64.50 95 ILE A C 1
ATOM 767 O O . ILE A 1 95 ? -14.246 0.047 9.344 1.00 64.50 95 ILE A O 1
ATOM 771 N N . LEU A 1 96 ? -12.760 1.702 9.566 1.00 65.44 96 LEU A N 1
ATOM 772 C CA . LEU A 1 96 ? -12.853 1.757 11.031 1.00 65.44 96 LEU A CA 1
ATOM 773 C C . LEU A 1 96 ? -14.250 2.166 11.512 1.00 65.44 96 LEU A C 1
ATOM 775 O O . LEU A 1 96 ? -14.762 1.616 12.486 1.00 65.44 96 LEU A O 1
ATOM 779 N N . ALA A 1 97 ? -14.899 3.078 10.783 1.00 63.59 97 ALA A N 1
ATOM 780 C CA . ALA A 1 97 ? -16.238 3.545 11.123 1.00 63.59 97 ALA A CA 1
ATOM 781 C C . ALA A 1 97 ? -17.321 2.469 11.019 1.00 63.59 97 ALA A C 1
ATOM 783 O O . ALA A 1 97 ? -18.294 2.502 11.780 1.00 63.59 97 ALA A O 1
ATOM 784 N N . SER A 1 98 ? -17.148 1.515 10.103 1.00 60.00 98 SER A N 1
ATOM 785 C CA . SER A 1 98 ? -18.064 0.388 9.939 1.00 60.00 98 SER A CA 1
ATOM 786 C C . SER A 1 98 ? -18.021 -0.584 11.129 1.00 60.00 98 SER A C 1
ATOM 788 O O . SER A 1 98 ? -19.076 -0.936 11.658 1.00 60.00 98 SER A O 1
ATOM 790 N N . ARG A 1 99 ? -16.823 -0.918 11.636 1.00 62.56 99 ARG A N 1
ATOM 791 C CA . ARG A 1 99 ? -16.596 -1.889 12.726 1.00 62.56 99 ARG A CA 1
ATOM 792 C C . ARG A 1 99 ? -17.347 -1.549 14.015 1.00 62.56 99 ARG A C 1
ATOM 794 O O . ARG A 1 99 ? -17.896 -2.428 14.669 1.00 62.56 99 ARG A O 1
ATOM 801 N N . TYR A 1 100 ? -17.386 -0.271 14.382 1.00 55.62 100 TYR A N 1
ATOM 802 C CA . TYR A 1 100 ? -17.956 0.178 15.656 1.00 55.62 100 TYR A CA 1
ATOM 803 C C . TYR A 1 100 ? -19.379 0.722 15.546 1.00 55.62 100 TYR A C 1
ATOM 805 O O . TYR A 1 100 ? -19.878 1.322 16.499 1.00 55.62 100 TYR A O 1
ATOM 813 N N . ASN A 1 101 ? -20.052 0.545 14.401 1.00 53.75 101 ASN A N 1
ATOM 814 C CA . ASN A 1 101 ? -21.397 1.086 14.200 1.00 53.75 101 ASN A CA 1
ATOM 815 C C . ASN A 1 101 ? -21.476 2.592 14.536 1.00 53.75 101 ASN A C 1
ATOM 817 O O . ASN A 1 101 ? -22.519 3.077 14.975 1.00 53.75 101 ASN A O 1
ATOM 821 N N . TRP A 1 102 ? -20.405 3.370 14.302 1.00 52.66 102 TRP A N 1
ATOM 822 C CA . TRP A 1 102 ? -20.404 4.825 14.549 1.00 52.66 102 TRP A CA 1
ATOM 823 C C . TRP A 1 102 ? -21.509 5.554 13.773 1.00 52.66 102 TRP A C 1
ATOM 825 O O . TRP A 1 102 ? -21.865 6.683 14.104 1.00 52.66 102 TRP A O 1
ATOM 835 N N . ARG A 1 103 ? -22.074 4.890 12.757 1.00 50.88 103 ARG A N 1
ATOM 836 C CA . ARG A 1 103 ? -23.236 5.328 11.984 1.00 50.88 103 ARG A CA 1
ATOM 837 C C . ARG A 1 103 ? -24.590 5.075 12.671 1.00 50.88 103 ARG A C 1
ATOM 839 O O . ARG A 1 103 ? -25.508 5.841 12.420 1.00 50.88 103 ARG A O 1
ATOM 846 N N . LYS A 1 104 ? -24.748 4.065 13.544 1.00 46.66 104 LYS A N 1
ATOM 847 C CA . LYS A 1 104 ? -26.055 3.723 14.161 1.00 46.66 104 LYS A CA 1
ATOM 848 C C . LYS A 1 104 ? -26.546 4.728 15.209 1.00 46.66 104 LYS A C 1
ATOM 850 O O . LYS A 1 104 ? -27.743 4.779 15.457 1.00 46.66 104 LYS A O 1
ATOM 855 N N . ASN A 1 105 ? -25.653 5.530 15.793 1.00 46.03 105 ASN A N 1
ATOM 856 C CA . ASN A 1 105 ? -25.995 6.513 16.831 1.00 46.03 105 ASN A CA 1
ATOM 857 C C . ASN A 1 105 ? -25.938 7.977 16.353 1.00 46.03 105 ASN A C 1
ATOM 859 O O . ASN A 1 105 ? -25.980 8.880 17.186 1.00 46.03 105 ASN A O 1
ATOM 863 N N . ARG A 1 106 ? -25.834 8.243 15.043 1.00 48.69 106 ARG A N 1
ATOM 864 C CA . ARG A 1 106 ? -25.770 9.613 14.505 1.00 48.69 106 ARG A CA 1
ATOM 865 C C . ARG A 1 106 ? -26.978 9.927 13.635 1.00 48.69 106 ARG A C 1
ATOM 867 O O . ARG A 1 106 ? -27.347 9.139 12.769 1.00 48.69 106 ARG A O 1
ATOM 874 N N . LYS A 1 107 ? -27.586 11.094 13.872 1.00 41.47 107 LYS A N 1
ATOM 875 C CA . LYS A 1 107 ? -28.606 11.656 12.982 1.00 41.47 107 LYS A CA 1
ATOM 876 C C . LYS A 1 107 ? -27.982 11.863 11.601 1.00 41.47 107 LYS A C 1
ATOM 878 O O . LYS A 1 107 ? -26.824 12.263 11.495 1.00 41.47 107 LYS A O 1
ATOM 883 N N . GLN A 1 108 ? -28.761 11.565 10.569 1.00 44.28 108 GLN A N 1
ATOM 884 C CA . GLN A 1 108 ? -28.356 11.532 9.162 1.00 44.28 108 GLN A CA 1
ATOM 885 C C . GLN A 1 108 ?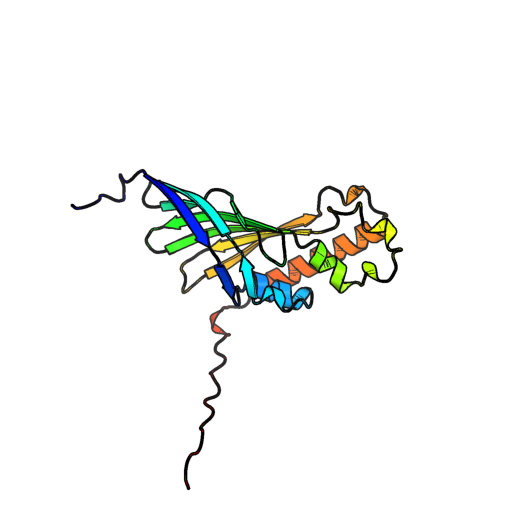 -27.700 12.846 8.680 1.00 44.28 108 GLN A C 1
ATOM 887 O O . GLN A 1 108 ? -26.841 12.802 7.805 1.00 44.28 108 GLN A O 1
ATOM 892 N N . ASP A 1 109 ? -27.998 13.969 9.342 1.00 41.34 109 ASP A N 1
ATOM 893 C CA . ASP A 1 109 ? -27.481 15.309 9.028 1.00 41.34 109 ASP A CA 1
ATOM 894 C C . ASP A 1 109 ? -26.064 15.606 9.580 1.00 41.34 109 ASP A C 1
ATOM 896 O O . ASP A 1 109 ? -25.456 16.604 9.208 1.00 41.34 109 ASP A O 1
ATOM 900 N N . GLU A 1 110 ? -25.484 14.753 10.439 1.00 43.91 110 GLU A N 1
ATOM 901 C CA . GLU A 1 110 ? -24.086 14.902 10.915 1.00 43.91 110 GLU A CA 1
ATOM 902 C C . GLU A 1 110 ? -23.059 14.165 10.032 1.00 43.91 110 GLU A C 1
ATOM 904 O O . GLU A 1 110 ? -21.851 14.200 10.285 1.00 43.91 110 GLU A O 1
ATOM 909 N N . VAL A 1 111 ? -23.521 13.454 9.001 1.00 46.38 111 VAL A N 1
ATOM 910 C CA . VAL A 1 111 ? -22.674 12.614 8.138 1.00 46.38 111 VAL A CA 1
ATOM 911 C C . VAL A 1 111 ? -21.945 13.442 7.067 1.00 46.38 111 VAL A C 1
ATOM 913 O O . VAL A 1 111 ? -20.918 13.001 6.550 1.00 46.38 111 VAL A O 1
ATOM 916 N N . GLU A 1 112 ? -22.401 14.667 6.784 1.00 41.22 112 GLU A N 1
ATOM 917 C CA . GLU A 1 112 ? -21.909 15.473 5.657 1.00 41.22 112 GLU A CA 1
ATOM 918 C C . GLU A 1 112 ? -20.563 16.197 5.885 1.00 41.22 112 GLU A C 1
ATOM 920 O O . GLU A 1 112 ? -19.890 16.509 4.906 1.00 41.22 112 GLU A O 1
ATOM 925 N N . ASP A 1 113 ? -20.071 16.390 7.121 1.00 45.91 113 ASP A N 1
ATOM 926 C CA . ASP A 1 113 ? -18.843 17.191 7.369 1.00 45.91 113 ASP A CA 1
ATOM 927 C C . ASP A 1 113 ? -17.674 16.431 8.040 1.00 45.91 113 ASP A C 1
ATOM 929 O O . ASP A 1 113 ? -16.816 16.979 8.747 1.00 45.91 113 ASP A O 1
ATOM 933 N N . HIS A 1 114 ? -17.591 15.114 7.834 1.00 41.38 114 HIS A N 1
ATOM 934 C CA . HIS A 1 114 ? -16.589 14.273 8.505 1.00 41.38 114 HIS A CA 1
ATOM 935 C C . HIS A 1 114 ? -15.685 13.461 7.578 1.00 41.38 114 HIS A C 1
ATOM 937 O O . HIS A 1 114 ? -15.158 12.426 7.983 1.00 41.38 114 HIS A O 1
ATOM 943 N N . GLY A 1 115 ? -15.348 13.988 6.399 1.00 43.59 115 GLY A N 1
ATOM 944 C CA . GLY A 1 115 ? -14.366 13.393 5.474 1.00 43.59 115 GLY A CA 1
ATOM 945 C C . GLY A 1 115 ? -12.935 13.156 6.017 1.00 43.59 115 GLY A C 1
ATOM 946 O O . GLY A 1 115 ? -12.011 12.929 5.232 1.00 43.59 115 GLY A O 1
ATOM 947 N N . LYS A 1 116 ? -12.683 13.233 7.335 1.00 48.50 116 LYS A N 1
ATOM 948 C CA . LYS A 1 116 ? -11.347 13.123 7.948 1.00 48.50 116 LYS A CA 1
ATOM 949 C C . LYS A 1 116 ? -11.305 12.486 9.355 1.00 48.50 116 LYS A C 1
ATOM 951 O O . LYS A 1 116 ? -10.442 12.852 10.155 1.00 48.50 116 LYS A O 1
ATOM 956 N N . GLN A 1 117 ? -12.187 11.543 9.673 1.00 61.31 117 GLN A N 1
ATOM 957 C CA . GLN A 1 117 ? -11.990 10.644 10.823 1.00 61.31 117 GLN A CA 1
ATOM 958 C C . GLN A 1 117 ? -11.326 9.369 10.294 1.00 61.31 117 GLN A C 1
ATOM 960 O O . GLN A 1 117 ? -11.834 8.785 9.348 1.00 61.31 117 GLN A O 1
ATOM 965 N N . GLY A 1 118 ? -10.151 8.969 10.788 1.00 69.00 118 GLY A N 1
ATOM 966 C CA . GLY A 1 118 ? -9.566 7.684 10.386 1.00 69.00 118 GLY A CA 1
ATOM 967 C C . GLY A 1 118 ? -8.063 7.555 10.509 1.00 69.00 118 GLY A C 1
ATOM 968 O O . GLY A 1 118 ? -7.382 8.455 10.998 1.00 69.00 118 GLY A O 1
ATOM 969 N N . MET A 1 119 ? -7.550 6.415 10.057 1.00 79.69 119 MET A N 1
ATOM 970 C CA . MET A 1 119 ? -6.132 6.081 10.111 1.00 79.69 119 MET A CA 1
ATOM 971 C C . MET A 1 119 ? -5.515 6.043 8.725 1.00 79.69 119 MET A C 1
ATOM 973 O O . MET A 1 119 ? -6.159 5.709 7.733 1.00 79.69 119 MET A O 1
ATOM 977 N N . ILE A 1 120 ? -4.236 6.382 8.689 1.00 86.31 120 ILE A N 1
ATOM 978 C CA . ILE A 1 120 ? -3.378 6.261 7.526 1.00 86.31 120 ILE A CA 1
ATOM 979 C C . ILE A 1 120 ? -2.307 5.231 7.863 1.00 86.31 120 ILE A C 1
ATOM 981 O O . ILE A 1 120 ? -1.570 5.405 8.839 1.00 86.31 120 ILE A O 1
ATOM 985 N N . ILE A 1 121 ? -2.218 4.192 7.044 1.00 88.25 121 ILE A N 1
ATOM 986 C CA . ILE A 1 121 ? -1.259 3.098 7.163 1.00 88.25 121 ILE A CA 1
ATOM 987 C C . ILE A 1 121 ? -0.226 3.262 6.054 1.00 88.25 121 ILE A C 1
ATOM 989 O O . ILE A 1 121 ? -0.585 3.461 4.896 1.00 88.25 121 ILE A O 1
ATOM 993 N N . TYR A 1 122 ? 1.048 3.191 6.417 1.00 91.50 122 TYR A N 1
ATOM 994 C CA . TYR A 1 122 ? 2.178 3.182 5.499 1.00 91.50 122 TYR A CA 1
ATOM 995 C C . TYR A 1 122 ? 2.801 1.794 5.526 1.00 91.50 122 TYR A C 1
ATOM 997 O O . TYR A 1 122 ? 3.367 1.387 6.546 1.00 91.50 122 TYR A O 1
ATOM 1005 N N . LEU A 1 123 ? 2.672 1.096 4.407 1.00 92.06 123 LEU A N 1
ATOM 1006 C CA . LEU A 1 123 ? 3.146 -0.258 4.191 1.00 92.06 123 LEU A CA 1
ATOM 1007 C C . LEU A 1 123 ? 4.373 -0.248 3.287 1.00 92.06 123 LEU A C 1
ATOM 1009 O O . LEU A 1 123 ? 4.466 0.583 2.384 1.00 92.06 123 LEU A O 1
ATOM 1013 N N . THR A 1 124 ? 5.273 -1.197 3.503 1.00 92.75 124 THR A N 1
ATOM 1014 C CA . THR A 1 124 ? 6.393 -1.483 2.604 1.00 92.75 124 THR A CA 1
ATOM 1015 C C . THR A 1 124 ? 6.216 -2.853 1.982 1.00 92.75 124 THR A C 1
ATOM 1017 O O . THR A 1 124 ? 5.858 -3.793 2.689 1.00 92.75 124 THR A O 1
ATOM 1020 N N . VAL A 1 125 ? 6.514 -2.966 0.694 1.00 92.75 125 VAL A N 1
ATOM 1021 C CA . VAL A 1 125 ? 6.579 -4.236 -0.035 1.00 92.75 125 VAL A CA 1
ATOM 1022 C C . VAL A 1 125 ? 7.986 -4.366 -0.592 1.00 92.75 125 VAL A C 1
ATOM 1024 O O . VAL A 1 125 ? 8.423 -3.476 -1.318 1.00 92.75 125 VAL A O 1
ATOM 1027 N N . LYS A 1 126 ? 8.700 -5.435 -0.238 1.00 94.00 126 LYS A N 1
ATOM 1028 C CA . LYS A 1 126 ? 10.072 -5.672 -0.701 1.00 94.00 126 LYS A CA 1
ATOM 1029 C C . LYS A 1 126 ? 10.266 -7.087 -1.216 1.00 94.00 126 LYS A C 1
ATOM 1031 O O . LYS A 1 126 ? 9.762 -8.019 -0.604 1.00 94.00 126 LYS A O 1
ATOM 1036 N N . GLY A 1 127 ? 11.064 -7.254 -2.263 1.00 93.06 127 GLY A N 1
ATOM 1037 C CA . GLY A 1 127 ? 11.454 -8.568 -2.782 1.00 93.06 127 GLY A CA 1
ATOM 1038 C C . GLY A 1 127 ? 10.870 -8.869 -4.156 1.00 93.06 127 GLY A C 1
ATOM 1039 O O . GLY A 1 127 ? 10.403 -7.975 -4.854 1.00 93.06 127 GLY A O 1
ATOM 1040 N N . THR A 1 128 ? 10.940 -10.128 -4.569 1.00 92.69 128 THR A N 1
ATOM 1041 C CA . THR A 1 128 ? 10.495 -10.581 -5.895 1.00 92.69 128 THR A CA 1
ATOM 1042 C C . THR A 1 128 ? 9.074 -11.143 -5.831 1.00 92.69 128 THR A C 1
ATOM 1044 O O . THR A 1 128 ? 8.621 -11.495 -4.742 1.00 92.69 128 THR A O 1
ATOM 1047 N N . PRO A 1 129 ? 8.358 -11.304 -6.963 1.00 85.50 129 PRO A N 1
ATOM 1048 C CA . PRO A 1 129 ? 6.995 -11.845 -6.970 1.00 85.50 129 PRO A CA 1
ATOM 1049 C C . PRO A 1 129 ? 6.815 -13.186 -6.238 1.00 85.50 129 PRO A C 1
ATOM 1051 O O . PRO A 1 129 ? 5.729 -13.456 -5.739 1.00 85.50 129 PRO A O 1
ATOM 1054 N N . GLY A 1 130 ? 7.863 -14.016 -6.154 1.00 86.00 130 GLY A N 1
ATOM 1055 C CA . GLY A 1 130 ? 7.838 -15.291 -5.426 1.00 86.00 130 GLY A CA 1
ATOM 1056 C C . GLY A 1 130 ? 8.230 -15.208 -3.945 1.00 86.00 130 GLY A C 1
ATOM 1057 O O . GLY A 1 130 ? 8.079 -16.191 -3.231 1.00 86.00 130 GLY A O 1
ATOM 1058 N N . ASN A 1 131 ? 8.753 -14.072 -3.477 1.00 89.31 131 ASN A N 1
ATOM 1059 C CA . ASN A 1 131 ? 9.187 -13.870 -2.093 1.00 89.31 131 ASN A CA 1
ATOM 1060 C C . ASN A 1 131 ? 9.014 -12.397 -1.695 1.00 89.31 131 ASN A C 1
ATOM 1062 O O . ASN A 1 131 ? 9.985 -11.659 -1.487 1.00 89.31 131 ASN A O 1
ATOM 1066 N N . LEU A 1 132 ? 7.756 -11.958 -1.656 1.00 88.06 132 LEU A N 1
ATOM 1067 C CA . LEU A 1 132 ? 7.401 -10.623 -1.194 1.00 88.06 132 LEU A CA 1
ATOM 1068 C C . LEU A 1 132 ? 7.390 -10.588 0.333 1.00 88.06 132 LEU A C 1
ATOM 1070 O O . LEU A 1 132 ? 6.773 -11.418 0.994 1.00 88.06 132 LEU A O 1
ATOM 1074 N N . LYS A 1 133 ? 8.048 -9.576 0.888 1.00 90.31 133 LYS A N 1
ATOM 1075 C CA . LYS A 1 133 ? 8.044 -9.251 2.309 1.00 90.31 133 LYS A CA 1
ATOM 1076 C C . LYS A 1 133 ? 7.263 -7.972 2.526 1.00 90.31 133 LYS A C 1
ATOM 1078 O O . LYS A 1 133 ? 7.558 -6.935 1.925 1.00 90.31 133 LYS A O 1
ATOM 1083 N N . PHE A 1 134 ? 6.300 -8.047 3.427 1.00 89.25 134 PHE A N 1
ATOM 1084 C CA . PHE A 1 134 ? 5.465 -6.922 3.808 1.00 89.25 134 PHE A CA 1
ATOM 1085 C C . PHE A 1 134 ? 5.933 -6.329 5.134 1.00 89.25 134 PHE A C 1
ATOM 1087 O O . PHE A 1 134 ? 6.472 -7.014 5.999 1.00 89.25 134 PHE A O 1
ATOM 1094 N N . GLY A 1 135 ? 5.751 -5.024 5.297 1.00 87.94 135 GLY A N 1
ATOM 1095 C CA . GLY A 1 135 ? 6.106 -4.325 6.523 1.00 87.94 135 GLY A CA 1
ATOM 1096 C C . GLY A 1 135 ? 5.216 -3.121 6.770 1.00 87.94 135 GLY A C 1
ATOM 1097 O O . GLY A 1 135 ? 4.540 -2.629 5.869 1.00 87.94 135 GLY A O 1
ATOM 1098 N N . ILE A 1 136 ? 5.229 -2.631 8.009 1.00 88.06 136 ILE A N 1
ATOM 1099 C CA . ILE A 1 136 ? 4.533 -1.404 8.402 1.00 88.06 136 ILE A CA 1
ATOM 1100 C C . ILE A 1 136 ? 5.563 -0.401 8.882 1.00 88.06 136 ILE A C 1
ATOM 1102 O O . ILE A 1 136 ? 6.165 -0.571 9.944 1.00 88.06 136 ILE A O 1
ATOM 1106 N N . THR A 1 137 ? 5.687 0.701 8.159 1.00 85.94 137 THR A N 1
ATOM 1107 C CA . THR A 1 137 ? 6.542 1.809 8.587 1.00 85.94 137 THR A CA 1
ATOM 1108 C C . THR A 1 137 ? 5.825 2.667 9.620 1.00 85.94 137 THR A C 1
ATOM 1110 O O . THR A 1 137 ? 6.399 3.067 10.633 1.00 85.94 137 THR A O 1
ATOM 1113 N N . LYS A 1 138 ? 4.545 2.979 9.379 1.00 87.75 138 LYS A N 1
ATOM 1114 C CA . LYS A 1 138 ? 3.806 3.940 10.204 1.00 87.75 138 LYS A CA 1
ATOM 1115 C C . LYS A 1 138 ? 2.306 3.689 10.160 1.00 87.75 138 LYS A C 1
ATOM 1117 O O . LYS A 1 138 ? 1.732 3.506 9.098 1.00 87.75 138 LYS A O 1
ATOM 1122 N N . VAL A 1 139 ? 1.667 3.803 11.321 1.00 85.50 139 VAL A N 1
ATOM 1123 C CA . VAL A 1 139 ? 0.218 4.010 11.430 1.00 85.50 139 VAL A CA 1
ATOM 1124 C C . VAL A 1 139 ? 0.009 5.376 12.072 1.00 85.50 139 VAL A C 1
ATOM 1126 O O . VAL A 1 139 ? 0.551 5.664 13.145 1.00 85.50 139 VAL A O 1
ATOM 1129 N N . SER A 1 140 ? -0.721 6.255 11.399 1.00 83.62 140 SER A N 1
ATOM 1130 C CA . SER A 1 140 ? -0.993 7.622 11.849 1.00 83.62 140 SER A CA 1
ATOM 1131 C C . SER A 1 140 ? -2.476 7.930 11.837 1.00 83.62 140 SER A C 1
ATOM 1133 O O . SER A 1 140 ? -3.242 7.293 11.128 1.00 83.62 140 SER A O 1
ATOM 1135 N N . LEU A 1 141 ? -2.865 8.915 12.635 1.00 79.75 141 LEU A N 1
ATOM 1136 C CA . LEU A 1 141 ? -4.236 9.392 12.699 1.00 79.75 141 LEU A CA 1
ATOM 1137 C C . LEU A 1 141 ? -4.428 10.494 11.655 1.00 79.75 141 LEU A C 1
ATOM 1139 O O . LEU A 1 141 ? -3.494 11.244 11.362 1.00 79.75 141 LEU A O 1
ATOM 1143 N N . ALA A 1 142 ? -5.623 10.586 11.082 1.00 73.44 142 ALA A N 1
ATOM 1144 C CA . ALA A 1 142 ? -5.953 11.612 10.109 1.00 73.44 142 ALA A CA 1
ATOM 1145 C C . ALA A 1 142 ? -5.852 13.018 10.744 1.00 73.44 142 ALA A C 1
ATOM 1147 O O . ALA A 1 142 ? -6.208 13.194 11.912 1.00 73.44 142 ALA A O 1
ATOM 1148 N N . PRO A 1 143 ? -5.430 14.050 9.987 1.00 67.75 143 PRO A N 1
ATOM 1149 C CA . PRO A 1 143 ? -5.108 15.372 10.539 1.00 67.75 143 PRO A CA 1
ATOM 1150 C C . PRO A 1 143 ? -6.235 16.064 11.326 1.00 67.75 143 PRO A C 1
ATOM 1152 O O . PRO A 1 143 ? -5.961 16.862 12.217 1.00 67.75 143 PRO A O 1
ATOM 1155 N N . LYS A 1 144 ? -7.508 15.774 11.024 1.00 68.31 144 LYS A N 1
ATOM 1156 C CA . LYS A 1 144 ? -8.669 16.400 11.689 1.00 68.31 144 LYS A CA 1
ATOM 1157 C C . LYS A 1 144 ? -9.090 15.699 12.992 1.00 68.31 144 LYS A C 1
ATOM 1159 O O . LYS A 1 144 ? -10.047 16.150 13.611 1.00 68.31 144 LYS A O 1
ATOM 1164 N N . LEU A 1 145 ? -8.382 14.666 13.466 1.00 64.62 145 LEU A N 1
ATOM 1165 C CA . LEU A 1 145 ? -8.720 13.998 14.735 1.00 64.62 145 LEU A CA 1
ATOM 1166 C C . LEU A 1 145 ? -8.697 14.953 15.944 1.00 64.62 145 LEU A C 1
ATOM 1168 O O . LEU A 1 145 ? -9.443 14.776 16.905 1.00 64.62 145 LEU A O 1
ATOM 1172 N N . ASN A 1 146 ? -7.871 16.001 15.893 1.00 60.66 146 ASN A N 1
ATOM 1173 C CA . ASN A 1 146 ? -7.773 16.995 16.964 1.00 60.66 146 ASN A CA 1
ATOM 1174 C C . ASN A 1 146 ? -9.087 17.748 17.222 1.00 60.66 146 ASN A C 1
ATOM 1176 O O . ASN A 1 146 ? -9.253 18.293 18.311 1.00 60.66 146 ASN A O 1
ATOM 1180 N N . LEU A 1 147 ? -10.024 17.715 16.273 1.00 65.94 147 LEU A N 1
ATOM 1181 C CA . LEU A 1 147 ? -11.335 18.356 16.364 1.00 65.94 147 LEU A CA 1
ATOM 1182 C C . LEU A 1 147 ? -12.397 17.481 17.054 1.00 65.94 147 LEU A C 1
ATOM 1184 O O . LEU A 1 147 ? -13.536 17.906 17.199 1.00 65.94 147 LEU A O 1
ATOM 1188 N N . LEU A 1 148 ? -12.046 16.260 17.469 1.00 66.56 148 LEU A N 1
ATOM 1189 C CA . LEU A 1 148 ? -12.981 15.311 18.078 1.00 66.56 148 LEU A CA 1
ATOM 1190 C C . LEU A 1 148 ? -12.998 15.400 19.608 1.00 66.56 148 LEU A C 1
ATOM 1192 O O . LEU A 1 148 ? -12.047 15.881 20.241 1.00 66.56 148 LEU A O 1
ATOM 1196 N N . SER A 1 149 ? -14.076 14.880 20.201 1.00 73.00 149 SER A N 1
ATOM 1197 C CA . SER A 1 149 ? -14.210 14.754 21.651 1.00 73.00 149 SER A CA 1
ATOM 1198 C C . SER A 1 149 ? -13.110 13.849 22.242 1.00 73.00 149 SER A C 1
ATOM 1200 O O . SER A 1 149 ? -12.584 12.972 21.546 1.00 73.00 149 SER A O 1
ATOM 1202 N N . PRO A 1 150 ? -12.739 14.028 23.524 1.00 73.75 150 PRO A N 1
ATOM 1203 C CA . PRO A 1 150 ? -11.706 13.217 24.174 1.00 73.75 150 PRO A CA 1
ATOM 1204 C C . PRO A 1 150 ? -11.971 11.706 24.115 1.00 73.75 150 PRO A C 1
ATOM 1206 O O . PRO A 1 150 ? -11.044 10.941 23.864 1.00 73.75 150 PRO A O 1
ATOM 1209 N N . ALA A 1 151 ? -13.231 11.284 24.262 1.00 69.81 151 ALA A N 1
ATOM 1210 C CA . ALA A 1 151 ? -13.619 9.874 24.203 1.00 69.81 151 ALA A CA 1
ATOM 1211 C C . ALA A 1 151 ? -13.330 9.244 22.829 1.00 69.81 151 ALA A C 1
ATOM 1213 O O . ALA A 1 151 ? -12.761 8.160 22.751 1.00 69.81 151 ALA A O 1
ATOM 1214 N N . VAL A 1 152 ? -13.644 9.959 21.742 1.00 70.50 152 VAL A N 1
ATOM 1215 C CA . VAL A 1 152 ? -13.382 9.491 20.369 1.00 70.50 152 VAL A CA 1
ATOM 1216 C C . VAL A 1 152 ? -11.883 9.483 20.065 1.00 70.50 152 VAL A C 1
ATOM 1218 O O . VAL A 1 152 ? -11.380 8.603 19.373 1.00 70.50 152 VAL A O 1
ATOM 1221 N N . LYS A 1 153 ? -11.127 10.450 20.595 1.00 72.69 153 LYS A N 1
ATOM 1222 C CA . LYS A 1 153 ? -9.662 10.450 20.461 1.00 72.69 153 LYS A CA 1
ATOM 1223 C C . LYS A 1 153 ? -9.036 9.227 21.122 1.00 72.69 153 LYS A C 1
ATOM 1225 O O . LYS A 1 153 ? -8.071 8.691 20.581 1.00 72.69 153 LYS A O 1
ATOM 1230 N N . GLU A 1 154 ? -9.551 8.817 22.276 1.00 77.31 154 GLU A N 1
ATOM 1231 C CA . GLU A 1 154 ? -9.015 7.675 23.009 1.00 77.31 154 GLU A CA 1
ATOM 1232 C C . GLU A 1 154 ? -9.356 6.346 22.328 1.00 77.31 154 GLU A C 1
ATOM 1234 O O . GLU A 1 154 ? -8.449 5.542 22.112 1.00 77.31 154 GLU A O 1
ATOM 1239 N N . SER A 1 155 ? -10.598 6.161 21.864 1.00 72.06 155 SER A N 1
ATOM 1240 C CA . SER A 1 155 ? -10.982 4.951 21.116 1.00 72.06 155 SER A CA 1
ATOM 1241 C C . SER A 1 155 ? -10.134 4.774 19.852 1.00 72.06 155 SER A C 1
ATOM 1243 O O . SER A 1 155 ? -9.563 3.713 19.611 1.00 72.06 155 SER A O 1
ATOM 1245 N N . VAL A 1 156 ? -9.919 5.857 19.099 1.00 75.81 156 VAL A N 1
ATOM 1246 C CA . VAL A 1 156 ? -9.104 5.823 17.879 1.00 75.81 156 VAL A CA 1
ATOM 1247 C C . VAL A 1 156 ? -7.622 5.543 18.183 1.00 75.81 156 VAL A C 1
ATOM 1249 O O . VAL A 1 156 ? -6.926 4.913 17.386 1.00 75.81 156 VAL A O 1
ATOM 1252 N N . LYS A 1 157 ? -7.085 5.980 19.329 1.00 79.75 157 LYS A N 1
ATOM 1253 C CA . LYS A 1 157 ? -5.712 5.616 19.727 1.00 79.75 157 LYS A CA 1
ATOM 1254 C C . LYS A 1 157 ? -5.589 4.133 20.068 1.00 79.75 157 LYS A C 1
ATOM 1256 O O . LYS A 1 157 ? -4.580 3.530 19.701 1.00 79.75 157 LYS A O 1
ATOM 1261 N N . GLN A 1 158 ? -6.577 3.569 20.758 1.00 82.00 158 GLN A N 1
ATOM 1262 C CA . GLN A 1 158 ? -6.611 2.146 21.095 1.00 82.00 158 GLN A CA 1
ATOM 1263 C C . GLN A 1 158 ? -6.646 1.302 19.820 1.00 82.00 158 GLN A C 1
ATOM 1265 O O . GLN A 1 158 ? -5.742 0.498 19.596 1.00 82.00 158 GLN A O 1
ATOM 1270 N N . GLU A 1 159 ? -7.566 1.607 18.906 1.00 78.12 159 GLU A N 1
ATOM 1271 C CA . GLU A 1 159 ? -7.661 0.943 17.603 1.00 78.12 159 GLU A CA 1
ATOM 1272 C C . GLU A 1 159 ? -6.370 1.051 16.790 1.00 78.12 159 GLU A C 1
ATOM 1274 O O . GLU A 1 159 ? -5.973 0.106 16.115 1.00 78.12 159 GLU A O 1
ATOM 1279 N N . LYS A 1 160 ? -5.676 2.196 16.850 1.00 83.31 160 LYS A N 1
ATOM 1280 C CA . LYS A 1 160 ? -4.406 2.370 16.136 1.00 83.31 160 LYS A CA 1
ATOM 1281 C C . LYS A 1 160 ? -3.383 1.353 16.625 1.00 83.31 160 LYS A C 1
ATOM 1283 O O . LYS A 1 160 ? -2.595 0.847 15.823 1.00 83.31 160 LYS A O 1
ATOM 1288 N N . ASN A 1 161 ? -3.346 1.114 17.931 1.00 86.25 161 ASN A N 1
ATOM 1289 C CA . ASN A 1 161 ? -2.419 0.167 18.528 1.00 86.25 161 ASN A CA 1
ATOM 1290 C C . ASN A 1 161 ? -2.819 -1.273 18.193 1.00 86.25 161 ASN A C 1
ATOM 1292 O O . ASN A 1 161 ? -1.944 -2.030 17.781 1.00 86.25 161 ASN A O 1
ATOM 1296 N N . GLU A 1 162 ? -4.109 -1.609 18.262 1.00 84.69 162 GLU A N 1
ATOM 1297 C CA . GLU A 1 162 ? -4.636 -2.919 17.852 1.00 84.69 162 GLU A CA 1
ATOM 1298 C C . GLU A 1 162 ? -4.330 -3.223 16.383 1.00 84.69 162 GLU A C 1
ATOM 1300 O O . GLU A 1 162 ? -3.744 -4.254 16.065 1.00 84.69 162 GLU A O 1
ATOM 1305 N N . LEU A 1 163 ? -4.653 -2.294 15.481 1.00 82.88 163 LEU A N 1
ATOM 1306 C CA . LEU A 1 163 ? -4.400 -2.426 14.049 1.00 82.88 163 LEU A CA 1
ATOM 1307 C C . LEU A 1 163 ? -2.906 -2.591 13.760 1.00 82.88 163 LEU A C 1
ATOM 1309 O O . LEU A 1 163 ? -2.507 -3.421 12.945 1.00 82.88 163 LEU A O 1
ATOM 1313 N N . LYS A 1 164 ? -2.063 -1.804 14.437 1.00 85.81 164 LYS A N 1
ATOM 1314 C CA . LYS A 1 164 ? -0.608 -1.895 14.292 1.00 85.81 164 LYS A CA 1
ATOM 1315 C C . LYS A 1 164 ? -0.072 -3.240 14.784 1.00 85.81 164 LYS A C 1
ATOM 1317 O O . LYS A 1 164 ? 0.866 -3.743 14.176 1.00 85.81 164 LYS A O 1
ATOM 1322 N N . GLN A 1 165 ? -0.597 -3.775 15.885 1.00 87.19 165 GLN A N 1
ATOM 1323 C CA . GLN A 1 165 ? -0.202 -5.087 16.403 1.00 87.19 165 GLN A CA 1
ATOM 1324 C C . GLN A 1 165 ? -0.651 -6.197 15.456 1.00 87.19 165 GLN A C 1
ATOM 1326 O O . GLN A 1 165 ? 0.192 -6.951 14.989 1.00 87.19 165 GLN A O 1
ATOM 1331 N N . MET A 1 166 ? -1.925 -6.211 15.062 1.00 84.31 166 MET A N 1
ATOM 1332 C CA . MET A 1 166 ? -2.453 -7.233 14.162 1.00 84.31 166 MET A CA 1
ATOM 1333 C C . MET A 1 166 ? -1.673 -7.293 12.848 1.00 84.31 166 MET A C 1
ATOM 1335 O O . MET A 1 166 ? -1.216 -8.359 12.451 1.00 84.31 166 MET A O 1
ATOM 1339 N N . LEU A 1 167 ? -1.475 -6.154 12.179 1.00 83.38 167 LEU A N 1
ATOM 1340 C CA . LEU A 1 167 ? -0.769 -6.142 10.898 1.00 83.38 167 LEU A CA 1
ATOM 1341 C C . LEU A 1 167 ? 0.701 -6.572 11.04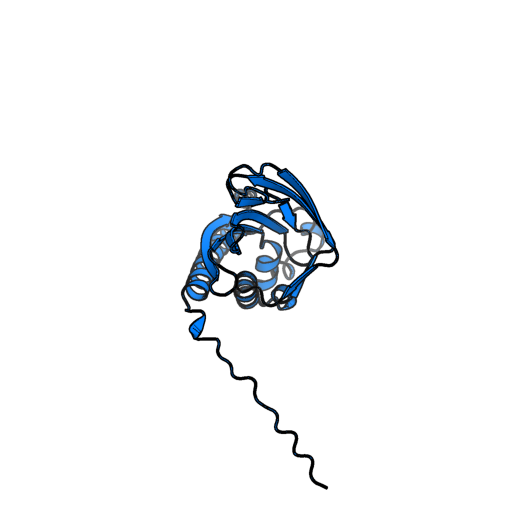7 1.00 83.38 167 LEU A C 1
ATOM 1343 O O . LEU A 1 167 ? 1.269 -7.141 10.120 1.00 83.38 167 LEU A O 1
ATOM 1347 N N . LYS A 1 168 ? 1.335 -6.305 12.199 1.00 84.88 168 LYS A N 1
ATOM 1348 C CA . LYS A 1 168 ? 2.681 -6.821 12.483 1.00 84.88 168 LYS A CA 1
ATOM 1349 C C . LYS A 1 168 ? 2.665 -8.335 12.614 1.00 84.88 168 LYS A C 1
ATOM 1351 O O . LYS A 1 168 ? 3.552 -8.977 12.062 1.00 84.88 168 LYS A O 1
ATOM 1356 N N . ASP A 1 169 ? 1.688 -8.880 13.327 1.00 85.06 169 ASP A N 1
ATOM 1357 C CA . ASP A 1 169 ? 1.548 -10.321 13.504 1.00 85.06 169 ASP A CA 1
ATOM 1358 C C . ASP A 1 169 ? 1.275 -11.007 12.162 1.00 85.06 169 ASP A C 1
ATOM 1360 O O . ASP A 1 169 ? 1.888 -12.030 11.870 1.00 85.06 169 ASP A O 1
ATOM 1364 N N . GLU A 1 170 ? 0.427 -10.415 11.313 1.00 81.88 170 GLU A N 1
ATOM 1365 C CA . GLU A 1 170 ? 0.126 -10.948 9.981 1.00 81.88 170 GLU A CA 1
ATOM 1366 C C . GLU A 1 170 ? 1.369 -10.946 9.079 1.00 81.88 170 GLU A C 1
ATOM 1368 O O . GLU A 1 170 ? 1.667 -11.963 8.467 1.00 81.88 170 GLU A O 1
ATOM 1373 N N . PHE A 1 171 ? 2.157 -9.863 9.059 1.00 82.81 171 PHE A N 1
ATOM 1374 C CA . PHE A 1 171 ? 3.385 -9.797 8.247 1.00 82.81 171 PHE A CA 1
ATOM 1375 C C . PHE A 1 171 ? 4.578 -10.563 8.828 1.00 82.81 171 PHE A C 1
ATOM 1377 O O . PHE A 1 171 ? 5.563 -10.775 8.125 1.00 82.81 171 PHE A O 1
ATOM 1384 N N . SER A 1 172 ? 4.524 -10.954 10.103 1.00 79.50 172 SER A N 1
ATOM 1385 C CA . SER A 1 172 ? 5.572 -11.769 10.737 1.00 79.50 172 SER A CA 1
ATOM 1386 C C . SER A 1 172 ? 5.345 -13.271 10.550 1.00 79.50 172 SER A C 1
ATOM 1388 O O . SER A 1 172 ? 6.225 -14.067 10.877 1.00 79.50 172 SER A O 1
ATOM 1390 N N . ARG A 1 173 ? 4.169 -13.684 10.064 1.00 70.44 173 ARG A N 1
ATOM 1391 C CA . ARG A 1 173 ? 3.881 -15.082 9.733 1.00 70.44 173 ARG A CA 1
ATOM 1392 C C . ARG A 1 173 ? 4.557 -15.414 8.402 1.00 70.44 173 ARG A C 1
ATOM 1394 O O . ARG A 1 173 ? 4.253 -14.797 7.390 1.00 70.44 173 ARG A O 1
ATOM 1401 N N . ASP A 1 174 ? 5.476 -16.379 8.417 1.00 55.25 174 ASP A N 1
ATOM 1402 C CA . ASP A 1 174 ? 6.178 -16.840 7.213 1.00 55.25 174 ASP A CA 1
ATOM 1403 C C . ASP A 1 174 ? 5.181 -17.307 6.129 1.00 55.25 174 ASP A C 1
ATOM 1405 O O . ASP A 1 174 ? 4.299 -18.126 6.433 1.00 55.25 174 ASP A O 1
ATOM 1409 N N . PRO A 1 175 ? 5.323 -16.858 4.865 1.00 51.31 175 PRO A N 1
ATOM 1410 C CA . PRO A 1 175 ? 4.438 -17.253 3.766 1.00 51.31 175 PRO A CA 1
ATOM 1411 C C . PRO A 1 175 ? 4.498 -18.757 3.441 1.00 51.31 175 PRO A C 1
ATOM 1413 O O . PRO A 1 175 ? 3.567 -19.290 2.839 1.00 51.31 175 PRO A O 1
ATOM 1416 N N . GLU A 1 176 ? 5.524 -19.481 3.903 1.00 46.09 176 GLU A N 1
ATOM 1417 C CA . GLU A 1 176 ? 5.670 -20.931 3.694 1.00 46.09 176 GLU A CA 1
ATOM 1418 C C . GLU A 1 176 ? 4.595 -21.785 4.397 1.00 46.09 176 GLU A C 1
ATOM 1420 O O . GLU A 1 176 ? 4.462 -22.971 4.103 1.00 46.09 176 GLU A O 1
ATOM 1425 N N . LYS A 1 177 ? 3.772 -21.208 5.285 1.00 38.25 177 LYS A N 1
ATOM 1426 C CA . LYS A 1 177 ? 2.672 -21.936 5.948 1.00 38.25 177 LYS A CA 1
ATOM 1427 C C . LYS A 1 177 ? 1.318 -21.867 5.230 1.00 38.25 177 LYS A C 1
ATOM 1429 O O . LYS A 1 177 ? 0.376 -22.495 5.702 1.00 38.25 177 LYS A O 1
ATOM 1434 N N . LYS A 1 178 ? 1.201 -21.172 4.089 1.00 39.38 178 LYS A N 1
ATOM 1435 C CA . LYS A 1 178 ? -0.026 -21.131 3.261 1.00 39.38 178 LYS A CA 1
ATOM 1436 C C . LYS A 1 178 ? -0.037 -22.207 2.152 1.00 39.38 178 LYS A C 1
ATOM 1438 O O . LYS A 1 178 ? -0.451 -21.934 1.031 1.00 39.38 178 LYS A O 1
ATOM 1443 N N . GLN A 1 179 ? 0.399 -23.438 2.437 1.00 32.75 179 GLN A N 1
ATOM 1444 C CA . GLN A 1 179 ? 0.017 -24.600 1.617 1.00 32.75 179 GLN A CA 1
ATOM 1445 C C . GLN A 1 179 ? -1.285 -25.195 2.165 1.00 32.75 179 GLN A C 1
ATOM 1447 O O . GLN A 1 179 ? -1.289 -26.262 2.776 1.00 32.75 179 GLN A O 1
ATOM 1452 N N . ASP A 1 180 ? -2.407 -24.518 1.924 1.00 35.47 180 ASP A N 1
ATOM 1453 C CA . ASP A 1 180 ? -3.672 -25.241 1.842 1.00 35.47 180 ASP A CA 1
ATOM 1454 C C . ASP A 1 180 ? -3.638 -26.005 0.518 1.00 35.47 180 ASP A C 1
ATOM 1456 O O . ASP A 1 180 ? -3.742 -25.428 -0.566 1.00 35.47 180 ASP A O 1
ATOM 1460 N N . LYS A 1 181 ? -3.406 -27.320 0.607 1.00 27.81 181 LYS A N 1
ATOM 1461 C CA . LYS A 1 181 ? -3.605 -28.236 -0.518 1.00 27.81 181 LYS A CA 1
ATOM 1462 C C . LYS A 1 181 ? -4.996 -27.960 -1.105 1.00 27.81 181 LYS A C 1
ATOM 1464 O O . LYS A 1 181 ? -5.956 -27.948 -0.329 1.00 27.81 181 LYS A O 1
ATOM 1469 N N . PRO A 1 182 ? -5.154 -27.790 -2.431 1.00 35.56 182 PRO A N 1
ATOM 1470 C CA . PRO A 1 182 ? -6.481 -27.895 -3.009 1.00 35.56 182 PRO A CA 1
ATOM 1471 C C . PRO A 1 182 ? -7.019 -29.276 -2.622 1.00 35.56 182 PRO A C 1
ATOM 1473 O O . PRO A 1 182 ? -6.346 -30.290 -2.818 1.00 35.56 182 PRO A O 1
ATOM 1476 N N . LYS A 1 183 ? -8.198 -29.314 -1.994 1.00 37.84 183 LYS A N 1
ATOM 1477 C CA . LYS A 1 183 ? -8.963 -30.554 -1.899 1.00 37.84 183 LYS A CA 1
ATOM 1478 C C . LYS A 1 183 ? -9.264 -30.950 -3.339 1.00 37.84 183 LYS A C 1
ATOM 1480 O O . LYS A 1 183 ? -10.075 -30.297 -3.987 1.00 37.84 183 LYS A O 1
ATOM 1485 N N . GLU A 1 184 ? -8.562 -31.955 -3.845 1.00 37.56 184 GLU A N 1
ATOM 1486 C CA . GLU A 1 184 ? -9.019 -32.698 -5.010 1.00 37.56 184 GLU A CA 1
ATOM 1487 C C . GLU A 1 184 ? -10.387 -33.276 -4.635 1.00 37.56 184 GLU A C 1
ATOM 1489 O O . GLU A 1 184 ? -10.489 -34.223 -3.854 1.00 37.56 184 GLU A O 1
ATOM 1494 N N . GLU A 1 185 ? -11.457 -32.649 -5.123 1.00 37.09 185 GLU A N 1
ATOM 1495 C CA . GLU A 1 185 ? -12.717 -33.353 -5.318 1.00 37.09 185 GLU A CA 1
ATOM 1496 C C . GLU A 1 185 ? -12.440 -34.417 -6.376 1.00 37.09 185 GLU A C 1
ATOM 1498 O O . GLU A 1 185 ? -12.378 -34.139 -7.573 1.00 37.09 185 GLU A O 1
ATOM 1503 N N . VAL A 1 186 ? -12.207 -35.643 -5.910 1.00 38.19 186 VAL A N 1
ATOM 1504 C CA . VAL A 1 186 ? -12.334 -36.831 -6.745 1.00 38.19 186 VAL A CA 1
ATOM 1505 C C . VAL A 1 186 ? -13.807 -36.902 -7.130 1.00 38.19 186 VAL A C 1
ATOM 1507 O O . VAL A 1 186 ? -14.651 -37.296 -6.327 1.00 38.19 186 VAL A O 1
ATOM 1510 N N . VAL A 1 187 ? -14.124 -36.428 -8.333 1.00 45.28 187 VAL A N 1
ATOM 1511 C CA . VAL A 1 187 ? -15.417 -36.691 -8.955 1.00 45.28 187 VAL A CA 1
ATOM 1512 C C . VAL A 1 187 ? -15.360 -38.128 -9.448 1.00 45.28 187 VAL A C 1
ATOM 1514 O O . VAL A 1 187 ? -14.722 -38.422 -10.457 1.00 45.28 187 VAL A O 1
ATOM 1517 N N . ASP A 1 188 ? -15.972 -39.010 -8.668 1.00 37.94 188 ASP A N 1
ATOM 1518 C CA . ASP A 1 188 ? -16.184 -40.408 -9.012 1.00 37.94 188 ASP A CA 1
ATOM 1519 C C . ASP A 1 188 ? -17.261 -40.455 -10.106 1.00 37.94 188 ASP A C 1
ATOM 1521 O O . ASP A 1 188 ? -18.432 -40.159 -9.856 1.00 37.94 188 ASP A O 1
ATOM 1525 N N . TRP A 1 189 ? -16.848 -40.725 -11.343 1.00 49.09 189 TRP A N 1
ATOM 1526 C CA . TRP A 1 189 ? -17.754 -41.038 -12.444 1.00 49.09 189 TRP A CA 1
ATOM 1527 C C . TRP A 1 189 ? -17.595 -42.516 -12.764 1.00 49.09 189 TRP A C 1
ATOM 1529 O O . TRP A 1 189 ? -16.775 -42.852 -13.610 1.00 49.09 189 TRP A O 1
ATOM 1539 N N . ASP A 1 190 ? -18.395 -43.361 -12.122 1.00 42.62 190 ASP A N 1
ATOM 1540 C CA . ASP A 1 190 ? -18.657 -44.717 -12.599 1.00 42.62 190 ASP A CA 1
ATOM 1541 C C . ASP A 1 190 ? -20.179 -44.975 -12.544 1.00 42.62 190 ASP A C 1
ATOM 1543 O O . ASP A 1 190 ? -20.783 -45.011 -11.468 1.00 42.62 190 ASP A O 1
ATOM 1547 N N . GLU A 1 191 ? -20.785 -45.109 -13.731 1.00 37.62 191 GLU A N 1
ATOM 1548 C CA . GLU A 1 191 ? -22.046 -45.827 -14.002 1.00 37.62 191 GLU A CA 1
ATOM 1549 C C . GLU A 1 191 ? -21.713 -47.176 -14.653 1.00 37.62 191 GLU A C 1
ATOM 1551 O O . GLU A 1 191 ? -20.844 -47.193 -15.558 1.00 37.62 191 GLU A O 1
#

Radius of gyration: 20.57 Å; chains: 1; bounding box: 52×64×56 Å

Foldseek 3Di:
DDDDLQADWDKDKDKDAFDWDAQPLLLVLLCVLLVPPCSNIKTAGMWIFIWIRHRQKTWTPWTWGDTDAWTKIKTFIAGPQQFTWMKMKTWCQVSVCNRVCVVVPDDPVVPPPPPFFTKIWIKIWGGHPVDIQIDTPDIDGTPCLVVDDPVSNVVRVVVSVVSNVSSVVSRVDDPVPPPPDPPPPPPDDDD